Protein AF-A0A3B9MB61-F1 (afdb_monomer_lite)

Structure (mmCIF, N/CA/C/O backbone):
data_AF-A0A3B9MB61-F1
#
_entry.id   AF-A0A3B9MB61-F1
#
loop_
_atom_site.group_PDB
_atom_site.id
_atom_site.type_symbol
_atom_site.label_atom_id
_atom_site.label_alt_id
_atom_site.label_comp_id
_atom_site.label_asym_id
_atom_site.label_entity_id
_atom_site.label_seq_id
_atom_site.pdbx_PDB_ins_code
_atom_site.Cartn_x
_atom_site.Cartn_y
_atom_site.Cartn_z
_atom_site.occupancy
_atom_site.B_iso_or_equiv
_atom_site.auth_seq_id
_atom_site.auth_comp_id
_atom_site.auth_asym_id
_atom_site.auth_atom_id
_atom_site.pdbx_PDB_model_num
ATOM 1 N N . MET A 1 1 ? 2.606 -13.877 -15.933 1.00 85.88 1 MET A N 1
ATOM 2 C CA . MET A 1 1 ? 3.796 -13.321 -15.267 1.00 85.88 1 MET A CA 1
ATOM 3 C C . MET A 1 1 ? 3.855 -11.786 -15.270 1.00 85.88 1 MET A C 1
ATOM 5 O O . MET A 1 1 ? 4.856 -11.243 -14.816 1.00 85.88 1 MET A O 1
ATOM 9 N N . ALA A 1 2 ? 2.837 -11.063 -15.749 1.00 93.19 2 ALA A N 1
ATOM 10 C CA . ALA A 1 2 ? 2.833 -9.605 -15.870 1.00 93.19 2 ALA A CA 1
ATOM 11 C C . ALA A 1 2 ? 3.062 -8.903 -14.521 1.00 93.19 2 ALA A C 1
ATOM 13 O O . ALA A 1 2 ? 3.870 -7.982 -14.451 1.00 93.19 2 ALA A O 1
ATOM 14 N N . ALA A 1 3 ? 2.442 -9.392 -13.442 1.00 95.00 3 ALA A N 1
ATOM 15 C CA . ALA A 1 3 ? 2.635 -8.877 -12.083 1.00 95.00 3 ALA A CA 1
ATOM 16 C C . ALA A 1 3 ? 4.101 -8.943 -11.623 1.00 95.00 3 ALA A C 1
ATOM 18 O O . ALA A 1 3 ? 4.675 -7.956 -11.161 1.00 95.00 3 ALA A O 1
ATOM 19 N N . HIS A 1 4 ? 4.733 -10.109 -11.783 1.00 94.56 4 HIS A N 1
ATOM 20 C CA . HIS A 1 4 ? 6.137 -10.288 -11.426 1.00 94.56 4 HIS A CA 1
ATOM 21 C C . HIS A 1 4 ? 7.050 -9.422 -12.300 1.00 94.56 4 HIS A C 1
ATOM 23 O O . HIS A 1 4 ? 7.930 -8.739 -11.775 1.00 94.56 4 HIS A O 1
ATOM 29 N N . THR A 1 5 ? 6.818 -9.410 -13.617 1.00 94.50 5 THR A N 1
ATOM 30 C CA . THR A 1 5 ? 7.580 -8.582 -14.559 1.00 94.50 5 THR A CA 1
ATOM 31 C C . THR A 1 5 ? 7.472 -7.104 -14.199 1.00 94.50 5 THR A C 1
ATOM 33 O O . THR A 1 5 ? 8.503 -6.453 -14.089 1.00 94.50 5 THR A O 1
ATOM 36 N N . PHE A 1 6 ? 6.273 -6.596 -13.899 1.00 95.19 6 PHE A N 1
ATOM 37 C CA . PHE A 1 6 ? 6.062 -5.230 -13.415 1.00 95.19 6 PHE A CA 1
ATOM 38 C C . PHE A 1 6 ? 6.920 -4.917 -12.187 1.00 95.19 6 PHE A C 1
ATOM 40 O O . PHE A 1 6 ? 7.710 -3.972 -12.213 1.00 95.19 6 PHE A O 1
ATOM 47 N N . CYS A 1 7 ? 6.845 -5.744 -11.141 1.00 95.50 7 CYS A N 1
ATOM 48 C CA . CYS A 1 7 ? 7.625 -5.532 -9.923 1.00 95.50 7 CYS A CA 1
ATOM 49 C C . CYS A 1 7 ? 9.143 -5.542 -10.182 1.00 95.50 7 CYS A C 1
ATOM 51 O O . CYS A 1 7 ? 9.883 -4.746 -9.596 1.00 95.50 7 CYS A O 1
ATOM 53 N N . VAL A 1 8 ? 9.629 -6.419 -11.066 1.00 94.19 8 VAL A N 1
ATOM 54 C CA . VAL A 1 8 ? 11.045 -6.462 -11.463 1.00 94.19 8 VAL A CA 1
ATOM 55 C C . VAL A 1 8 ? 11.436 -5.217 -12.259 1.00 94.19 8 VAL A C 1
ATOM 57 O O . VAL A 1 8 ? 12.419 -4.575 -11.905 1.00 94.19 8 VAL A O 1
ATOM 60 N N . THR A 1 9 ? 10.663 -4.828 -13.274 1.00 93.06 9 THR A N 1
ATOM 61 C CA . THR A 1 9 ? 10.897 -3.623 -14.088 1.00 93.06 9 THR A CA 1
ATOM 62 C C . THR A 1 9 ? 11.004 -2.378 -13.207 1.00 93.06 9 THR A C 1
ATOM 64 O O . THR A 1 9 ? 11.970 -1.625 -13.325 1.00 93.06 9 THR A O 1
ATOM 67 N N . VAL A 1 10 ? 10.076 -2.201 -12.261 1.00 92.25 10 VAL A N 1
ATOM 68 C CA . VAL A 1 10 ? 10.099 -1.084 -11.302 1.00 92.25 10 VAL A CA 1
ATOM 69 C C . VAL A 1 10 ? 11.319 -1.155 -10.375 1.00 92.25 10 VAL A C 1
ATOM 71 O O . VAL A 1 10 ? 11.935 -0.132 -10.089 1.00 92.25 10 VAL A O 1
ATOM 74 N N . SER A 1 11 ? 11.732 -2.356 -9.954 1.00 92.19 11 SER A N 1
ATOM 75 C CA . SER A 1 11 ? 12.948 -2.544 -9.143 1.00 92.19 11 SER A CA 1
ATOM 76 C C . SER A 1 11 ? 14.237 -2.189 -9.892 1.00 92.19 11 SER A C 1
ATOM 78 O O . SER A 1 11 ? 15.217 -1.797 -9.266 1.00 92.19 11 SER A O 1
ATOM 80 N N . LEU A 1 12 ? 14.258 -2.326 -11.220 1.00 89.81 12 LEU A N 1
ATOM 81 C CA . LEU A 1 12 ? 15.425 -2.021 -12.054 1.00 89.81 12 LEU A CA 1
ATOM 82 C C . LEU A 1 12 ? 15.532 -0.533 -12.406 1.00 89.81 12 LEU A C 1
ATOM 84 O O . LEU A 1 12 ? 16.637 -0.046 -12.645 1.00 89.81 12 LEU A O 1
ATOM 88 N N . ALA A 1 13 ? 14.420 0.205 -12.395 1.00 87.50 13 ALA A N 1
ATOM 89 C CA . ALA A 1 13 ? 14.371 1.623 -12.754 1.00 87.50 13 ALA A CA 1
ATOM 90 C C . ALA A 1 13 ? 15.468 2.494 -12.093 1.00 87.50 13 ALA A C 1
ATOM 92 O O . ALA A 1 13 ? 16.134 3.244 -12.812 1.00 87.50 13 ALA A O 1
ATOM 93 N N . PRO A 1 14 ? 15.763 2.375 -10.778 1.00 84.12 14 PRO A N 1
ATOM 94 C CA . PRO A 1 14 ? 16.801 3.186 -10.132 1.00 84.12 14 PRO A CA 1
ATOM 95 C C . PRO A 1 14 ? 18.221 2.903 -10.644 1.00 84.12 14 PRO A C 1
ATOM 97 O O . PRO A 1 14 ? 19.088 3.775 -10.555 1.00 84.12 14 PRO A O 1
ATOM 100 N N . HIS A 1 15 ? 18.458 1.696 -11.164 1.00 86.88 15 HIS A N 1
ATOM 101 C CA . HIS A 1 15 ? 19.757 1.232 -11.654 1.00 86.88 15 HIS A CA 1
ATOM 102 C C . HIS A 1 15 ? 19.970 1.536 -13.143 1.00 86.88 15 HIS A C 1
ATOM 104 O O . HIS A 1 15 ? 21.110 1.651 -13.586 1.00 86.88 15 HIS A O 1
ATOM 110 N N . TYR A 1 16 ? 18.887 1.732 -13.900 1.00 86.94 16 TYR A N 1
ATOM 111 C CA . TYR A 1 16 ? 18.901 1.981 -15.343 1.00 86.94 16 TYR A CA 1
ATOM 112 C C . TYR A 1 16 ? 18.193 3.297 -15.690 1.00 86.94 16 TYR A C 1
ATOM 114 O O . TYR A 1 16 ? 17.308 3.342 -16.543 1.00 86.94 16 TYR A O 1
ATOM 122 N N . LYS A 1 17 ? 18.597 4.392 -15.033 1.00 80.06 17 LYS A N 1
ATOM 123 C CA . LYS A 1 17 ? 17.947 5.711 -15.163 1.00 80.06 17 LYS A CA 1
ATOM 124 C C . LYS A 1 17 ? 17.805 6.173 -16.615 1.00 80.06 17 LYS A C 1
ATOM 126 O O . LYS A 1 17 ? 16.714 6.520 -17.032 1.00 80.06 17 LYS A O 1
ATOM 131 N N . GLY A 1 18 ? 18.860 6.047 -17.425 1.00 82.56 18 GLY A N 1
ATOM 132 C CA . GLY A 1 18 ? 18.822 6.459 -18.835 1.00 82.56 18 GLY A CA 1
ATOM 133 C C . GLY A 1 18 ? 17.800 5.709 -19.703 1.00 82.56 18 GLY A C 1
ATOM 134 O O . GLY A 1 18 ? 17.358 6.258 -20.708 1.00 82.56 18 GLY A O 1
ATOM 135 N N . TRP A 1 19 ? 17.416 4.489 -19.317 1.00 86.00 19 TRP A N 1
ATOM 136 C CA . TRP A 1 19 ? 16.319 3.740 -19.938 1.00 86.00 19 TRP A CA 1
ATOM 137 C C . TRP A 1 19 ? 14.969 4.183 -19.378 1.00 86.00 19 TRP A C 1
ATOM 139 O O . TRP A 1 19 ? 14.052 4.482 -20.138 1.00 86.00 19 TRP A O 1
ATOM 149 N N . PHE A 1 20 ? 14.851 4.256 -18.053 1.00 82.81 20 PHE A N 1
ATOM 150 C CA . PHE A 1 20 ? 13.583 4.561 -17.402 1.00 82.81 20 PHE A CA 1
ATOM 151 C C . PHE A 1 20 ? 13.106 5.995 -17.687 1.00 82.81 20 PHE A C 1
ATOM 153 O O . PHE A 1 20 ? 11.929 6.205 -17.978 1.00 82.81 20 PHE A O 1
ATOM 160 N N . ASP A 1 21 ? 14.029 6.960 -17.728 1.00 82.06 21 ASP A N 1
ATOM 161 C CA . ASP A 1 21 ? 13.757 8.376 -18.006 1.00 82.06 21 ASP A CA 1
ATOM 162 C C . ASP A 1 21 ? 13.133 8.598 -19.400 1.00 82.06 21 ASP A C 1
ATOM 164 O O . ASP A 1 21 ? 12.446 9.597 -19.621 1.00 82.06 21 ASP A O 1
ATOM 168 N N . LYS A 1 22 ? 13.304 7.656 -20.345 1.00 80.88 22 LYS A N 1
ATOM 169 C CA . LYS A 1 22 ? 12.687 7.714 -21.686 1.00 80.88 22 LYS A CA 1
ATOM 170 C C . LYS A 1 22 ? 11.167 7.593 -21.658 1.00 80.88 22 LYS A C 1
ATOM 172 O O . LYS A 1 22 ? 10.514 8.028 -22.601 1.00 80.88 22 LYS A O 1
ATOM 177 N N . PHE A 1 23 ? 10.608 7.037 -20.587 1.00 76.62 23 PHE A N 1
ATOM 178 C CA . PHE A 1 23 ? 9.169 6.830 -20.423 1.00 76.62 23 PHE A CA 1
ATOM 179 C C . PHE A 1 23 ? 8.537 7.842 -19.461 1.00 76.62 23 PHE A C 1
ATOM 181 O O . PHE A 1 23 ? 7.403 7.649 -19.022 1.00 76.62 23 PHE A O 1
ATOM 188 N N . GLY A 1 24 ? 9.263 8.931 -19.179 1.00 64.44 24 GLY A N 1
ATOM 189 C CA . GLY A 1 24 ? 8.835 10.035 -18.331 1.00 64.44 24 GLY A CA 1
ATOM 190 C C . GLY A 1 24 ? 9.069 9.791 -16.839 1.00 64.44 24 GLY A C 1
ATOM 191 O O . GLY A 1 24 ? 9.191 8.662 -16.373 1.00 64.44 24 GLY A O 1
ATOM 192 N N . ALA A 1 25 ? 9.096 10.885 -16.077 1.00 63.94 25 ALA A N 1
ATOM 193 C CA . ALA A 1 25 ? 9.142 10.872 -14.613 1.00 63.94 25 ALA A CA 1
ATOM 194 C C . ALA A 1 25 ? 7.738 10.814 -13.974 1.00 63.94 25 ALA A C 1
ATOM 196 O O . ALA A 1 25 ? 7.596 11.057 -12.775 1.00 63.94 25 ALA A O 1
ATOM 197 N N . ASP A 1 26 ? 6.695 10.547 -14.767 1.00 68.88 26 ASP A N 1
ATOM 198 C CA . ASP A 1 26 ? 5.326 10.461 -14.269 1.00 68.88 26 ASP A CA 1
ATOM 199 C C . ASP A 1 26 ? 5.088 9.101 -13.600 1.00 68.88 26 ASP A C 1
ATOM 201 O O . ASP A 1 26 ? 4.776 8.090 -14.235 1.00 68.88 26 ASP A O 1
ATOM 205 N N . TYR A 1 27 ? 5.263 9.086 -12.280 1.00 80.19 27 TYR A N 1
ATOM 206 C CA . TYR A 1 27 ? 5.012 7.919 -11.442 1.00 80.19 27 TYR A CA 1
ATOM 207 C C . TYR A 1 27 ? 3.519 7.687 -11.177 1.00 80.19 27 TYR A C 1
ATOM 209 O O . TYR A 1 27 ? 3.192 6.685 -10.547 1.00 80.19 27 TYR A O 1
ATOM 217 N N . THR A 1 28 ? 2.613 8.547 -11.658 1.00 83.25 28 THR A N 1
ATOM 218 C CA . THR A 1 28 ? 1.167 8.427 -11.407 1.00 83.25 28 THR A CA 1
ATOM 219 C C . THR A 1 28 ? 0.619 7.106 -11.932 1.00 83.25 28 THR A C 1
ATOM 221 O O . THR A 1 28 ? 0.035 6.331 -11.177 1.00 83.25 28 THR A O 1
ATOM 224 N N . ALA A 1 29 ? 0.875 6.789 -13.206 1.00 88.25 29 ALA A N 1
ATOM 225 C CA . ALA A 1 29 ? 0.402 5.543 -13.808 1.00 88.25 29 ALA A CA 1
ATOM 226 C C . ALA A 1 29 ? 1.018 4.306 -13.132 1.00 88.25 29 ALA A C 1
ATOM 228 O O . ALA A 1 29 ? 0.334 3.313 -12.898 1.00 88.25 29 ALA A O 1
ATOM 229 N N . GLN A 1 30 ? 2.305 4.376 -12.775 1.00 92.12 30 GLN A N 1
ATOM 230 C CA . GLN A 1 30 ? 2.987 3.296 -12.062 1.00 92.12 30 GLN A CA 1
ATOM 231 C C . GLN A 1 30 ? 2.411 3.091 -10.653 1.00 92.12 30 GLN A C 1
ATOM 233 O O . GLN A 1 30 ? 2.236 1.955 -10.221 1.00 92.12 30 GLN A O 1
ATOM 238 N N . GLY A 1 31 ? 2.139 4.178 -9.930 1.00 91.38 31 GLY A N 1
ATOM 239 C CA . GLY A 1 31 ? 1.508 4.163 -8.613 1.00 91.38 31 GLY A CA 1
ATOM 240 C C . GLY A 1 31 ? 0.129 3.520 -8.670 1.00 91.38 31 GLY A C 1
ATOM 241 O O . GLY A 1 31 ? -0.098 2.536 -7.976 1.00 91.38 31 GLY A O 1
ATOM 242 N N . ALA A 1 32 ? -0.726 3.985 -9.583 1.00 90.50 32 ALA A N 1
ATOM 243 C CA . ALA A 1 32 ? -2.078 3.459 -9.760 1.00 90.50 32 ALA A CA 1
ATOM 244 C C . ALA A 1 32 ? -2.093 1.966 -10.140 1.00 90.50 32 ALA A C 1
ATOM 246 O O . ALA A 1 32 ? -2.878 1.186 -9.600 1.00 90.50 32 ALA A O 1
ATOM 247 N N . LEU A 1 33 ? -1.204 1.535 -11.044 1.00 94.31 33 LEU A N 1
ATOM 248 C CA . LEU A 1 33 ? -1.062 0.115 -11.388 1.00 94.31 33 LEU A CA 1
ATOM 249 C C . LEU A 1 33 ? -0.585 -0.716 -10.198 1.00 94.31 33 LEU A C 1
ATOM 251 O O . LEU A 1 33 ? -1.061 -1.832 -9.998 1.00 94.31 33 LEU A O 1
ATOM 255 N N . PHE A 1 34 ? 0.344 -0.181 -9.406 1.00 95.62 34 PHE A N 1
ATOM 256 C CA . PHE A 1 34 ? 0.868 -0.881 -8.243 1.00 95.62 34 PHE A CA 1
ATOM 257 C C . PHE A 1 34 ? -0.159 -0.995 -7.110 1.00 95.62 34 PHE A C 1
ATOM 259 O O . PHE A 1 34 ? -0.256 -2.052 -6.494 1.00 95.62 34 PHE A O 1
ATOM 266 N N . GLU A 1 35 ? -0.961 0.041 -6.869 1.00 94.69 35 GLU A N 1
ATOM 267 C CA . GLU A 1 35 ? -2.057 -0.008 -5.898 1.00 94.69 35 GLU A CA 1
ATOM 268 C C . GLU A 1 35 ? -3.092 -1.073 -6.284 1.00 94.69 35 GLU A C 1
ATOM 270 O O . GLU A 1 35 ? -3.442 -1.929 -5.470 1.00 94.69 35 GLU A O 1
ATOM 275 N N . ARG A 1 36 ? -3.513 -1.098 -7.557 1.00 95.31 36 ARG A N 1
ATOM 276 C CA . ARG A 1 36 ? -4.419 -2.133 -8.084 1.00 95.31 36 ARG A CA 1
ATOM 277 C C . ARG A 1 36 ? -3.820 -3.532 -7.958 1.00 95.31 36 ARG A C 1
ATOM 279 O O . ARG A 1 36 ? -4.509 -4.465 -7.554 1.00 95.31 36 ARG A O 1
ATOM 286 N N . LEU A 1 37 ? -2.528 -3.673 -8.254 1.00 95.94 37 LEU A N 1
ATOM 287 C CA . LEU A 1 37 ? -1.804 -4.928 -8.074 1.00 95.94 37 LEU A CA 1
ATOM 288 C C . LEU A 1 37 ? -1.804 -5.380 -6.613 1.00 95.94 37 LEU A C 1
ATOM 290 O O . LEU A 1 37 ? -2.018 -6.559 -6.343 1.00 95.94 37 LEU A O 1
ATOM 294 N N . ALA A 1 38 ? -1.589 -4.463 -5.673 1.00 96.19 38 ALA A N 1
ATOM 295 C CA . ALA A 1 38 ? -1.642 -4.774 -4.254 1.00 96.19 38 ALA A CA 1
ATOM 296 C C . ALA A 1 38 ? -3.052 -5.184 -3.801 1.00 96.19 38 ALA A C 1
ATOM 298 O O . ALA A 1 38 ? -3.178 -6.168 -3.071 1.00 96.19 38 ALA A O 1
ATOM 299 N N . MET A 1 39 ? -4.099 -4.519 -4.297 1.00 95.50 39 MET A N 1
ATOM 300 C CA . MET A 1 39 ? -5.494 -4.889 -4.026 1.00 95.50 39 MET A CA 1
ATOM 301 C C . MET A 1 39 ? -5.863 -6.290 -4.505 1.00 95.50 39 MET A C 1
ATOM 303 O O . MET A 1 39 ? -6.643 -6.963 -3.839 1.00 95.50 39 MET A O 1
ATOM 307 N N . GLU A 1 40 ? -5.312 -6.746 -5.629 1.00 95.38 40 GLU A N 1
ATOM 308 C CA . GLU A 1 40 ? -5.562 -8.105 -6.118 1.00 95.38 40 GLU A CA 1
ATOM 309 C C . GLU A 1 40 ? -4.646 -9.143 -5.452 1.00 95.38 40 GLU A C 1
ATOM 311 O O . GLU A 1 40 ? -5.069 -10.269 -5.211 1.00 95.38 40 GLU A O 1
ATOM 316 N N . ALA A 1 41 ? -3.408 -8.785 -5.092 1.00 95.38 41 ALA A N 1
ATOM 317 C CA . ALA A 1 41 ? -2.434 -9.727 -4.535 1.00 95.38 41 ALA A CA 1
ATOM 318 C C . ALA A 1 41 ? -2.633 -10.017 -3.035 1.00 95.38 41 ALA A C 1
ATOM 320 O O . ALA A 1 41 ? -2.552 -11.171 -2.603 1.00 95.38 41 ALA A O 1
ATOM 321 N N . LEU A 1 42 ? -2.876 -8.983 -2.223 1.00 95.44 42 LEU A N 1
ATOM 322 C CA . LEU A 1 42 ? -2.930 -9.098 -0.761 1.00 95.44 42 LEU A CA 1
ATOM 323 C C . LEU A 1 42 ? -4.059 -10.001 -0.226 1.00 95.44 42 LEU A C 1
ATOM 325 O O . LEU A 1 42 ? -3.794 -10.735 0.733 1.00 95.44 42 LEU A O 1
ATOM 329 N N . PRO A 1 43 ? -5.265 -10.060 -0.827 1.00 95.25 43 PRO A N 1
ATOM 330 C CA . PRO A 1 43 ? -6.312 -10.988 -0.392 1.00 95.25 43 PRO A CA 1
ATOM 331 C C . PRO A 1 43 ? -5.881 -12.463 -0.393 1.00 95.25 43 PRO A C 1
ATOM 333 O O . PRO A 1 43 ? -6.337 -13.245 0.439 1.00 95.25 43 PRO A O 1
ATOM 336 N N . HIS A 1 44 ? -4.935 -12.852 -1.256 1.00 92.94 44 HIS A N 1
ATOM 337 C CA . HIS A 1 44 ? -4.380 -14.213 -1.270 1.00 92.94 44 HIS A CA 1
ATOM 338 C C . HIS A 1 44 ? -3.426 -14.504 -0.103 1.00 92.94 44 HIS A C 1
ATOM 340 O O . HIS A 1 44 ? -3.076 -15.661 0.136 1.00 92.94 44 HIS A O 1
ATOM 346 N N . ARG A 1 45 ? -2.971 -13.470 0.612 1.00 91.06 45 ARG A N 1
ATOM 347 C CA . ARG A 1 45 ? -2.083 -13.576 1.779 1.00 91.06 45 ARG A CA 1
ATOM 348 C C . ARG A 1 45 ? -2.844 -13.484 3.094 1.00 91.06 45 ARG A C 1
ATOM 350 O O . ARG A 1 45 ? -2.483 -14.166 4.050 1.00 91.06 45 ARG A O 1
ATOM 357 N N . PHE A 1 46 ? -3.904 -12.685 3.123 1.00 93.19 46 PHE A N 1
ATOM 358 C CA . PHE A 1 46 ? -4.690 -12.399 4.317 1.00 93.19 46 PHE A CA 1
ATOM 359 C C . PHE A 1 46 ? -6.107 -12.962 4.176 1.00 93.19 46 PHE A C 1
ATOM 361 O O . PHE A 1 46 ? -7.085 -12.230 4.051 1.00 93.19 46 PHE A O 1
ATOM 368 N N . SER A 1 47 ? -6.221 -14.292 4.197 1.00 91.88 47 SER A N 1
ATOM 369 C CA . SER A 1 47 ? -7.525 -14.961 4.120 1.00 91.88 47 SER A CA 1
ATOM 370 C C . SER A 1 47 ? -8.453 -14.495 5.245 1.00 91.88 47 SER A C 1
ATOM 372 O O . SER A 1 47 ? -8.065 -14.493 6.412 1.00 91.88 47 SER A O 1
ATOM 374 N N . GLY A 1 48 ? -9.691 -14.144 4.894 1.00 95.00 48 GLY A N 1
ATOM 375 C CA . GLY A 1 48 ? -10.707 -13.658 5.833 1.00 95.00 48 GLY A CA 1
ATOM 376 C C . GLY A 1 48 ? -10.629 -12.162 6.147 1.00 95.00 48 GLY A C 1
ATOM 377 O O . GLY A 1 48 ? -11.523 -11.657 6.818 1.00 95.00 48 GLY A O 1
ATOM 378 N N . TRP A 1 49 ? -9.613 -11.452 5.653 1.00 97.44 49 TRP A N 1
ATOM 379 C CA . TRP A 1 49 ? -9.541 -9.997 5.759 1.00 97.44 49 TRP A CA 1
ATOM 380 C C . TRP A 1 49 ? -10.310 -9.337 4.614 1.00 97.44 49 TRP A C 1
ATOM 382 O O . TRP A 1 49 ? -10.365 -9.856 3.498 1.00 97.44 49 TRP A O 1
ATOM 392 N N . VAL A 1 50 ? -10.887 -8.175 4.899 1.00 96.69 50 VAL A N 1
ATOM 393 C CA . VAL A 1 50 ? -11.557 -7.315 3.923 1.00 96.69 50 VAL A CA 1
ATOM 394 C C . VAL A 1 50 ? -10.590 -6.218 3.505 1.00 96.69 50 VAL A C 1
ATOM 396 O O . VAL A 1 50 ? -9.887 -5.667 4.347 1.00 96.69 50 VAL A O 1
ATOM 399 N N . PHE A 1 51 ? -10.557 -5.913 2.210 1.00 95.38 51 PHE A N 1
ATOM 400 C CA . PHE A 1 51 ? -9.664 -4.926 1.610 1.00 95.38 51 PHE A CA 1
ATOM 401 C C . PHE A 1 51 ? -10.468 -3.789 0.992 1.00 95.38 51 PHE A C 1
ATOM 403 O O . PHE A 1 51 ? -11.460 -4.026 0.303 1.00 95.38 51 PHE A O 1
ATOM 410 N N . GLN A 1 52 ? -9.998 -2.565 1.195 1.00 92.19 52 GLN A N 1
ATOM 411 C CA . GLN A 1 52 ? -10.576 -1.351 0.642 1.00 92.19 52 GLN A CA 1
ATOM 412 C C . GLN A 1 52 ? -9.450 -0.471 0.100 1.00 92.19 52 GLN A C 1
ATOM 414 O O . GLN A 1 52 ? -8.517 -0.128 0.824 1.00 92.19 52 GLN A O 1
ATOM 419 N N . SER A 1 53 ? -9.537 -0.111 -1.179 1.00 88.62 53 SER A N 1
ATOM 420 C CA . SER A 1 53 ? -8.715 0.958 -1.752 1.00 88.62 53 SER A CA 1
ATOM 421 C C . SER A 1 53 ? -9.402 2.290 -1.473 1.00 88.62 53 SER A C 1
ATOM 423 O O . SER A 1 53 ? -10.631 2.382 -1.491 1.00 88.62 53 SER A O 1
ATOM 425 N N . THR A 1 54 ? -8.606 3.313 -1.192 1.00 79.62 54 THR A N 1
ATOM 426 C CA . THR A 1 54 ? -9.079 4.693 -1.050 1.00 79.62 54 THR A CA 1
ATOM 427 C C . THR A 1 54 ? -9.079 5.439 -2.385 1.00 79.62 54 THR A C 1
ATOM 429 O O . THR A 1 54 ? -9.578 6.560 -2.439 1.00 79.62 54 THR A O 1
ATOM 432 N N . GLY A 1 55 ? -8.547 4.830 -3.457 1.00 62.97 55 GLY A N 1
ATOM 433 C CA . GLY A 1 55 ? -8.536 5.367 -4.821 1.00 62.97 55 GLY A CA 1
ATOM 434 C C . GLY A 1 55 ? -7.807 6.703 -4.957 1.00 62.97 55 GLY A C 1
ATOM 435 O O . GLY A 1 55 ? -8.120 7.479 -5.860 1.00 62.97 55 GLY A O 1
ATOM 436 N N . TRP A 1 56 ? -6.883 6.996 -4.041 1.00 56.62 56 TRP A N 1
ATOM 437 C CA . TRP A 1 56 ? -6.337 8.331 -3.846 1.00 56.62 56 TRP A CA 1
ATOM 438 C C . TRP A 1 56 ? -5.554 8.815 -5.074 1.00 56.62 56 TRP A C 1
ATOM 440 O O . TRP A 1 56 ? -4.521 8.257 -5.448 1.00 56.62 56 TRP A O 1
ATOM 450 N N . SER A 1 57 ? -6.014 9.914 -5.681 1.00 48.28 57 SER A N 1
ATOM 451 C CA . SER A 1 57 ? -5.204 10.713 -6.601 1.00 48.28 57 SER A CA 1
ATOM 452 C C . SER A 1 57 ? -4.878 12.047 -5.926 1.00 48.28 57 SER A C 1
ATOM 454 O O . SER A 1 57 ? -5.750 12.700 -5.359 1.00 48.28 57 SER A O 1
ATOM 456 N N . ALA A 1 58 ? -3.615 12.482 -5.966 1.00 45.69 58 ALA A N 1
ATOM 457 C CA . ALA A 1 58 ? -3.114 13.662 -5.240 1.00 45.69 58 ALA A CA 1
ATOM 458 C C . ALA A 1 58 ? -3.745 15.018 -5.657 1.00 45.69 58 ALA A C 1
ATOM 460 O O . ALA A 1 58 ? -3.242 16.081 -5.294 1.00 45.69 58 ALA A O 1
ATOM 461 N N . GLN A 1 59 ? -4.816 15.013 -6.454 1.00 42.41 59 GLN A N 1
ATOM 462 C CA . GLN A 1 59 ? -5.338 16.178 -7.160 1.00 42.41 59 GLN A CA 1
ATOM 463 C C . GLN A 1 59 ? -6.572 16.821 -6.502 1.00 42.41 59 GLN A C 1
ATOM 465 O O . GLN A 1 59 ? -6.933 17.925 -6.912 1.00 42.41 59 GLN A O 1
ATOM 470 N N . THR A 1 60 ? -7.162 16.261 -5.428 1.00 45.25 60 THR A N 1
ATOM 471 C CA . THR A 1 60 ? -8.339 16.907 -4.804 1.00 45.25 60 THR A CA 1
ATOM 472 C C . THR A 1 60 ? -8.502 16.682 -3.290 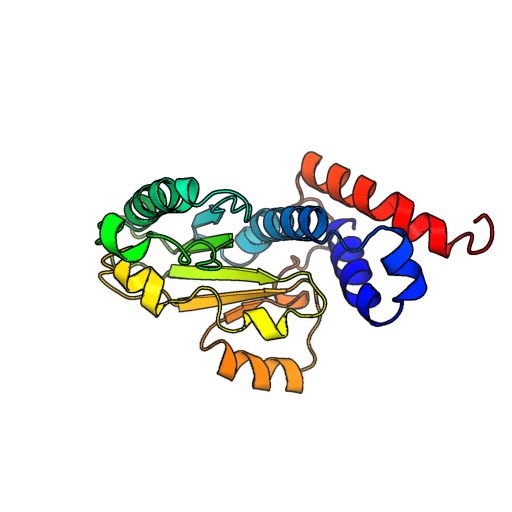1.00 45.25 60 THR A C 1
ATOM 474 O O . THR A 1 60 ? -8.813 15.591 -2.833 1.00 45.25 60 THR A O 1
ATOM 477 N N . ALA A 1 61 ? -8.431 17.759 -2.486 1.00 47.62 61 ALA A N 1
ATOM 478 C CA . ALA A 1 61 ? -8.814 17.788 -1.051 1.00 47.62 61 ALA A CA 1
ATOM 479 C C . ALA A 1 61 ? -10.218 17.248 -0.753 1.00 47.62 61 ALA A C 1
ATOM 481 O O . ALA A 1 61 ? -10.509 16.821 0.361 1.00 47.62 61 ALA A O 1
ATOM 482 N N . VAL A 1 62 ? -11.096 17.352 -1.749 1.00 51.06 62 VAL A N 1
ATOM 483 C CA . VAL A 1 62 ? -12.510 16.982 -1.684 1.00 51.06 62 VAL A CA 1
ATOM 484 C C . VAL A 1 62 ? -12.676 15.485 -1.382 1.00 51.06 62 VAL A C 1
ATOM 486 O O . VAL A 1 62 ? -13.690 15.090 -0.817 1.00 51.06 62 VAL A O 1
ATOM 489 N N . GLU A 1 63 ? -11.660 14.664 -1.664 1.00 66.00 63 GLU A N 1
ATOM 490 C CA . GLU A 1 63 ? -11.724 13.209 -1.511 1.00 66.00 63 GLU A CA 1
ATOM 491 C C . GLU A 1 63 ? -11.548 12.735 -0.063 1.00 66.00 63 GLU A C 1
ATOM 493 O O . GLU A 1 63 ? -12.211 11.785 0.334 1.00 66.00 63 GLU A O 1
ATOM 498 N N . LEU A 1 64 ? -10.760 13.414 0.785 1.00 72.81 64 LEU A N 1
ATOM 499 C CA . LEU A 1 64 ? -10.570 12.973 2.179 1.00 72.81 64 LEU A CA 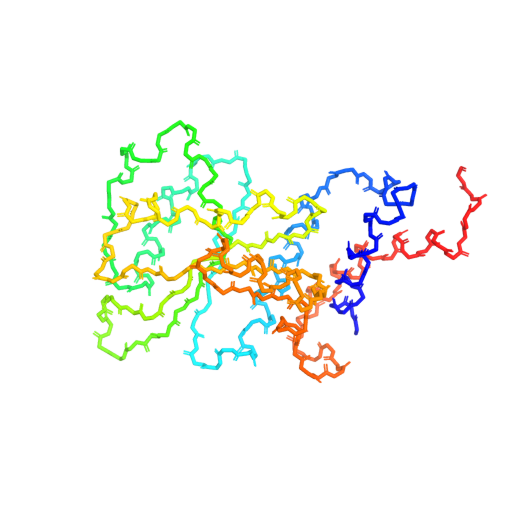1
ATOM 500 C C . LEU A 1 64 ? -11.881 13.043 2.983 1.00 72.81 64 LEU A C 1
ATOM 502 O O . LEU A 1 64 ? -12.160 12.187 3.817 1.00 72.81 64 LEU A O 1
ATOM 506 N N . ILE A 1 65 ? -12.705 14.053 2.689 1.00 77.50 65 ILE A N 1
ATOM 507 C CA . ILE A 1 65 ? -14.038 14.235 3.280 1.00 77.50 65 ILE A CA 1
ATOM 508 C C . ILE A 1 65 ? -14.989 13.099 2.873 1.00 77.50 65 ILE A C 1
ATOM 510 O O . ILE A 1 65 ? -15.889 12.773 3.640 1.00 77.50 65 ILE A O 1
ATOM 514 N N . ALA A 1 66 ? -14.784 12.494 1.700 1.00 80.44 66 ALA A N 1
ATOM 515 C CA . ALA A 1 66 ? -15.576 11.364 1.218 1.00 80.44 66 ALA A CA 1
ATOM 516 C C . ALA A 1 66 ? -15.039 10.014 1.726 1.00 80.44 66 ALA A C 1
ATOM 518 O O . ALA A 1 66 ? -15.812 9.178 2.184 1.00 80.44 66 ALA A O 1
ATOM 519 N N . VAL A 1 67 ? -13.715 9.828 1.722 1.00 85.69 67 VAL A N 1
ATOM 520 C CA . VAL A 1 67 ? -13.055 8.574 2.120 1.00 85.69 67 VAL A CA 1
ATOM 521 C C . VAL A 1 67 ? -13.207 8.298 3.613 1.00 85.69 67 VAL A C 1
ATOM 523 O O . VAL A 1 67 ? -13.406 7.153 4.010 1.00 85.69 67 VAL A O 1
ATOM 526 N N . VAL A 1 68 ? -13.106 9.327 4.461 1.00 90.19 68 VAL A N 1
ATOM 527 C CA . VAL A 1 68 ? -13.113 9.133 5.918 1.00 90.19 68 VAL A CA 1
ATOM 528 C C . VAL A 1 68 ? -14.428 8.518 6.424 1.00 90.19 68 VAL A C 1
ATOM 530 O O . VAL A 1 68 ? -14.344 7.516 7.132 1.00 90.19 68 VAL A O 1
ATOM 533 N N . PRO A 1 69 ? -15.627 9.028 6.071 1.00 91.94 69 PRO A N 1
ATOM 534 C CA . PRO A 1 69 ? -16.886 8.403 6.478 1.00 91.94 69 PRO A CA 1
ATOM 535 C C . PRO A 1 69 ? -17.051 6.972 5.961 1.00 91.94 69 PRO A C 1
ATOM 537 O O . PRO A 1 69 ? -17.527 6.113 6.699 1.00 91.94 69 PRO A O 1
ATOM 540 N N . GLU A 1 70 ? -16.646 6.701 4.717 1.00 91.50 70 GLU A N 1
ATOM 541 C CA . GLU A 1 70 ? -16.738 5.360 4.129 1.00 91.50 70 GLU A CA 1
ATOM 542 C C . GLU A 1 70 ? -15.834 4.362 4.857 1.00 91.50 70 GLU A C 1
ATOM 544 O O . GLU A 1 70 ? -16.267 3.261 5.196 1.00 91.50 70 GLU A O 1
ATOM 549 N N . LEU A 1 71 ? -14.589 4.755 5.137 1.00 93.06 71 LEU A N 1
ATOM 550 C CA . LEU A 1 71 ? -13.638 3.920 5.860 1.00 93.06 71 LEU A CA 1
ATOM 551 C C . LEU A 1 71 ? -14.042 3.726 7.327 1.00 93.06 71 LEU A C 1
ATOM 553 O O . LEU A 1 71 ? -13.944 2.612 7.835 1.00 93.06 71 LEU A O 1
ATOM 557 N N . ALA A 1 72 ? -14.521 4.775 8.003 1.00 95.12 72 ALA A N 1
ATOM 558 C CA . ALA A 1 72 ? -15.018 4.678 9.376 1.00 95.12 72 ALA A CA 1
ATOM 559 C C . ALA A 1 72 ? -16.182 3.679 9.464 1.00 95.12 72 ALA A C 1
ATOM 561 O O . ALA A 1 72 ? -16.132 2.737 10.255 1.00 95.12 72 ALA A O 1
ATOM 562 N N . ALA A 1 73 ? -17.162 3.800 8.561 1.00 94.56 73 ALA A N 1
ATOM 563 C CA . ALA A 1 73 ? -18.293 2.881 8.488 1.00 94.56 73 ALA A CA 1
ATOM 564 C C . ALA A 1 73 ? -17.858 1.432 8.210 1.00 94.56 73 ALA A C 1
ATOM 566 O O . ALA A 1 73 ? -18.379 0.507 8.833 1.00 94.56 73 ALA A O 1
ATOM 567 N N . ALA A 1 74 ? -16.885 1.222 7.316 1.00 93.50 74 ALA A N 1
ATOM 568 C CA . ALA A 1 74 ? -16.340 -0.105 7.028 1.00 93.50 74 ALA A CA 1
ATOM 569 C C . ALA A 1 74 ? -15.645 -0.741 8.247 1.00 93.50 74 ALA A C 1
ATOM 571 O O . ALA A 1 74 ? -15.681 -1.958 8.414 1.00 93.50 74 ALA A O 1
ATOM 572 N N . LEU A 1 75 ? -15.042 0.079 9.109 1.00 95.31 75 LEU A N 1
ATOM 573 C CA . LEU A 1 75 ? -14.343 -0.356 10.319 1.00 95.31 75 LEU A CA 1
ATOM 574 C C . LEU A 1 75 ? -15.252 -0.453 11.555 1.00 95.31 75 LEU A C 1
ATOM 576 O O . LEU A 1 75 ? -14.785 -0.887 12.607 1.00 95.31 75 LEU A O 1
ATOM 580 N N . GLY A 1 76 ? -16.532 -0.081 11.439 1.00 95.44 76 GLY A N 1
ATOM 581 C CA . GLY A 1 76 ? -17.455 -0.013 12.576 1.00 95.44 76 GLY A CA 1
ATOM 582 C C . GLY A 1 76 ? -17.103 1.100 13.571 1.00 95.44 76 GLY A C 1
ATOM 583 O O . GLY A 1 76 ? -17.402 0.970 14.756 1.00 95.44 76 GLY A O 1
ATOM 584 N N . GLU A 1 77 ? -16.438 2.154 13.096 1.00 96.50 77 GLU A N 1
ATOM 585 C CA . GLU A 1 77 ? -15.985 3.310 13.875 1.00 96.50 77 GLU A CA 1
ATOM 586 C C . GLU A 1 77 ? -16.745 4.574 13.452 1.00 96.50 77 GLU A C 1
ATOM 588 O O . GLU A 1 77 ? -17.351 4.633 12.378 1.00 96.50 77 GLU A O 1
ATOM 593 N N . ASP A 1 78 ? -16.662 5.619 14.273 1.00 95.94 78 ASP A N 1
ATOM 594 C CA . ASP A 1 78 ? -17.274 6.911 13.976 1.00 95.94 78 ASP A CA 1
ATOM 595 C C . ASP A 1 78 ? -16.274 7.878 13.309 1.00 95.94 78 ASP A C 1
ATOM 597 O O . ASP A 1 78 ? -15.077 7.881 13.625 1.00 95.94 78 ASP A O 1
ATOM 601 N N . PRO A 1 79 ? -16.726 8.741 12.379 1.00 94.75 79 PRO A N 1
ATOM 602 C CA . PRO A 1 79 ? -15.887 9.810 11.857 1.00 94.75 79 PRO A CA 1
ATOM 603 C C . PRO A 1 79 ? -15.538 10.815 12.966 1.00 94.75 79 PRO A C 1
ATOM 605 O O . PRO A 1 79 ? -16.386 11.227 13.756 1.00 94.75 79 PRO A O 1
ATOM 608 N N . GLY A 1 80 ? -14.282 11.253 12.987 1.00 93.00 80 GLY A N 1
ATOM 609 C CA . GLY A 1 80 ? -13.783 12.307 13.865 1.00 93.00 80 GLY A CA 1
ATOM 610 C C . GLY A 1 80 ? -14.071 13.718 13.334 1.00 93.00 80 GLY A C 1
ATOM 611 O O . GLY A 1 80 ? -15.006 13.961 12.570 1.00 93.00 80 GLY A O 1
ATOM 612 N N . ASP A 1 81 ? -13.232 14.687 13.710 1.00 87.44 81 ASP A N 1
ATOM 613 C CA . ASP A 1 81 ? -13.405 16.095 13.318 1.00 87.44 81 ASP A CA 1
ATOM 614 C C . ASP A 1 81 ? -12.799 16.373 11.928 1.00 87.44 81 ASP A C 1
ATOM 616 O O . ASP A 1 81 ? -11.782 17.058 11.769 1.00 87.44 81 ASP A O 1
ATOM 620 N N . ILE A 1 82 ? -13.427 15.801 10.896 1.00 86.44 82 ILE A N 1
ATOM 621 C C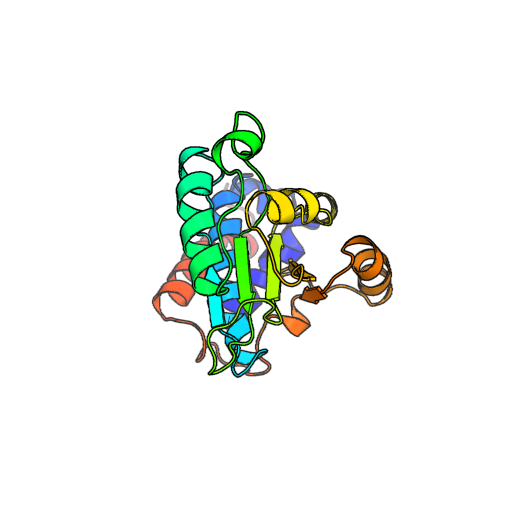A . ILE A 1 82 ? -12.986 15.904 9.496 1.00 86.44 82 ILE A CA 1
ATOM 622 C C . ILE A 1 82 ? -12.825 17.373 9.089 1.00 86.44 82 ILE A C 1
ATOM 624 O O . ILE A 1 82 ? -11.827 17.740 8.479 1.00 86.44 82 ILE A O 1
ATOM 628 N N . GLN A 1 83 ? -13.771 18.240 9.461 1.00 82.81 83 GLN A N 1
ATOM 629 C CA . GLN A 1 83 ? -13.762 19.650 9.057 1.00 82.81 83 GLN A CA 1
ATOM 630 C C . GLN A 1 83 ? -12.594 20.431 9.655 1.00 82.81 83 GLN A C 1
ATOM 632 O O . GLN A 1 83 ? -12.120 21.382 9.043 1.00 82.81 83 GLN A O 1
ATOM 637 N N . LYS A 1 84 ? -12.095 20.041 10.827 1.00 83.06 84 LYS A N 1
ATOM 638 C CA . LYS A 1 84 ? -10.911 20.659 11.423 1.00 83.06 84 LYS A CA 1
ATOM 639 C C . LYS A 1 84 ? -9.619 20.145 10.801 1.00 83.06 84 LYS A C 1
ATOM 641 O O . LYS A 1 84 ? -8.715 20.936 10.530 1.00 83.06 84 LYS A O 1
ATOM 646 N N . TYR A 1 85 ? -9.524 18.834 10.583 1.00 81.12 85 TYR A N 1
ATOM 647 C CA . TYR A 1 85 ? -8.268 18.175 10.216 1.00 81.12 85 TYR A CA 1
ATOM 648 C C . TYR A 1 85 ? -8.073 17.968 8.709 1.00 81.12 85 TYR A C 1
ATOM 650 O O . TYR A 1 85 ? -6.940 17.768 8.286 1.00 81.12 85 TYR A O 1
ATOM 658 N N . ALA A 1 86 ? -9.122 18.095 7.893 1.00 73.69 86 ALA A N 1
ATOM 659 C CA . ALA A 1 86 ? -9.058 18.018 6.430 1.00 73.69 86 ALA A CA 1
ATOM 660 C C . ALA A 1 86 ? -8.887 19.396 5.746 1.00 73.69 86 ALA A C 1
ATOM 662 O O . ALA A 1 86 ? -9.144 19.530 4.551 1.00 73.69 86 ALA A O 1
ATOM 663 N N . THR A 1 87 ? -8.468 20.443 6.475 1.00 60.81 87 THR A N 1
ATOM 664 C CA . THR A 1 87 ? -8.312 21.803 5.918 1.00 60.81 87 THR A CA 1
ATOM 665 C C . THR A 1 87 ? -6.916 22.060 5.351 1.00 60.81 87 THR A C 1
ATOM 667 O O . THR A 1 87 ? -5.895 21.756 5.970 1.00 60.81 87 THR A O 1
ATOM 670 N N . GLY A 1 88 ? -6.859 22.677 4.164 1.00 63.00 88 GLY A N 1
ATOM 671 C CA . GLY A 1 88 ? -5.603 23.067 3.518 1.00 63.00 88 GLY A CA 1
ATOM 672 C C . GLY A 1 88 ? -4.663 21.871 3.329 1.00 63.00 88 GLY A C 1
ATOM 673 O O . GLY A 1 88 ? -5.067 20.830 2.844 1.00 63.00 88 GLY A O 1
ATOM 674 N N . LYS A 1 89 ? -3.404 21.974 3.756 1.00 46.34 89 LYS A N 1
ATOM 675 C CA . LYS A 1 89 ? -2.297 21.038 3.456 1.00 46.34 89 LYS A CA 1
ATOM 676 C C . LYS A 1 89 ? -2.431 19.580 3.950 1.00 46.34 89 LYS A C 1
ATOM 678 O O . LYS A 1 89 ? -1.494 18.814 3.763 1.00 46.34 89 LYS A O 1
ATOM 683 N N . ALA A 1 90 ? -3.557 19.173 4.534 1.00 51.59 90 ALA A N 1
ATOM 684 C CA . ALA A 1 90 ? -3.850 17.784 4.911 1.00 51.59 90 ALA A CA 1
ATOM 685 C C . ALA A 1 90 ? -4.132 16.848 3.710 1.00 51.59 90 ALA A C 1
ATOM 687 O O . ALA A 1 90 ? -4.574 15.717 3.893 1.00 51.59 90 ALA A O 1
ATOM 688 N N . HIS A 1 91 ? -3.865 17.314 2.485 1.00 52.66 91 HIS A N 1
ATOM 689 C CA . HIS A 1 91 ? -4.132 16.632 1.216 1.00 52.66 91 HIS A CA 1
ATOM 690 C C . HIS A 1 91 ? -3.448 15.262 1.045 1.00 52.66 91 HIS A C 1
ATOM 692 O O . HIS A 1 91 ? -3.871 14.499 0.185 1.00 52.66 91 HIS A O 1
ATOM 698 N N . GLU A 1 92 ? -2.419 14.934 1.833 1.00 59.81 92 GLU A N 1
ATOM 699 C CA . GLU A 1 92 ? -1.592 13.735 1.638 1.00 59.81 92 GLU A CA 1
ATOM 700 C C . GLU A 1 92 ? -1.497 12.874 2.906 1.00 59.81 92 GLU A C 1
ATOM 702 O O . GLU A 1 92 ? -0.407 12.557 3.382 1.00 59.81 92 GLU A O 1
ATOM 707 N N . ALA A 1 93 ? -2.632 12.458 3.480 1.00 72.81 93 ALA A N 1
ATOM 708 C CA . ALA A 1 93 ? -2.618 11.521 4.613 1.00 72.81 93 ALA A CA 1
ATOM 709 C C . ALA A 1 93 ? -2.007 10.140 4.256 1.00 72.81 93 ALA A C 1
ATOM 711 O O . ALA A 1 93 ? -1.811 9.311 5.152 1.00 72.81 93 ALA A O 1
ATOM 712 N N . GLY A 1 94 ? -1.679 9.929 2.971 1.00 83.50 94 GLY A N 1
ATOM 713 C CA . GLY A 1 94 ? -0.826 8.857 2.465 1.00 83.50 94 GLY A CA 1
ATOM 714 C C . GLY A 1 94 ? -1.421 7.472 2.669 1.00 83.50 94 GLY A C 1
ATOM 715 O O . GLY A 1 94 ? -0.712 6.528 3.008 1.00 83.50 94 GLY A O 1
ATOM 716 N N . LEU A 1 95 ? -2.744 7.388 2.572 1.00 89.75 95 LEU A N 1
ATOM 717 C CA . LEU A 1 95 ? -3.476 6.141 2.652 1.00 89.75 95 LEU A CA 1
ATOM 718 C C . LEU A 1 95 ? -3.912 5.766 1.247 1.00 89.75 95 LEU A C 1
ATOM 720 O O . LEU A 1 95 ? -4.739 6.473 0.676 1.00 89.75 95 LEU A O 1
ATOM 724 N N . ASP A 1 96 ? -3.394 4.650 0.755 1.00 90.69 96 ASP A N 1
ATOM 725 C CA . ASP A 1 96 ? -3.818 4.068 -0.519 1.00 90.69 96 ASP A CA 1
ATOM 726 C C . ASP A 1 96 ? -4.759 2.886 -0.259 1.00 90.69 96 ASP A C 1
ATOM 728 O O . ASP A 1 96 ? -5.772 2.716 -0.931 1.00 90.69 96 ASP A O 1
ATOM 732 N N . LEU A 1 97 ? -4.446 2.067 0.754 1.00 93.19 97 LEU A N 1
ATOM 733 C CA . LEU A 1 97 ? -5.188 0.851 1.074 1.00 93.19 97 LEU A CA 1
ATOM 734 C C . LEU A 1 97 ? -5.484 0.763 2.568 1.00 93.19 97 LEU A C 1
ATOM 736 O O . LEU A 1 97 ? -4.643 1.093 3.402 1.00 93.19 97 LEU A O 1
ATOM 740 N N . ALA A 1 98 ? -6.634 0.202 2.906 1.00 95.44 98 ALA A N 1
ATOM 741 C CA . ALA A 1 98 ? -6.934 -0.291 4.237 1.00 95.44 98 ALA A CA 1
ATOM 742 C C . ALA A 1 98 ? -7.360 -1.757 4.155 1.00 95.44 98 ALA A C 1
ATOM 744 O O . ALA A 1 98 ? -8.015 -2.179 3.199 1.00 95.44 98 ALA A O 1
ATOM 745 N N . TRP A 1 99 ? -7.004 -2.546 5.162 1.00 97.19 99 TRP A N 1
ATOM 746 C CA . TRP A 1 99 ? -7.576 -3.879 5.323 1.00 97.19 99 TRP A CA 1
ATOM 747 C C . TRP A 1 99 ? -7.777 -4.224 6.784 1.00 97.19 99 TRP A C 1
ATOM 749 O O . TRP A 1 99 ? -7.017 -3.794 7.650 1.00 97.19 99 TRP A O 1
ATOM 759 N N . TYR A 1 100 ? -8.812 -5.003 7.059 1.00 97.50 100 TYR A N 1
ATOM 760 C CA . TYR A 1 100 ? -9.219 -5.328 8.420 1.00 97.50 100 TYR A CA 1
ATOM 761 C C . TYR A 1 100 ? -9.808 -6.732 8.514 1.00 97.50 100 TYR A C 1
ATOM 763 O O . TYR A 1 100 ? -10.295 -7.288 7.529 1.00 97.50 100 TYR A O 1
ATOM 771 N N . LEU A 1 101 ? -9.738 -7.316 9.708 1.00 97.38 101 LEU A N 1
ATOM 772 C CA . LEU A 1 101 ? -10.360 -8.597 10.016 1.00 97.38 101 LEU A CA 1
ATOM 773 C C . LEU A 1 101 ? -11.730 -8.335 10.662 1.00 97.38 101 LEU A C 1
ATOM 775 O O . LEU A 1 101 ? -11.764 -7.920 11.821 1.00 97.38 101 LEU A O 1
ATOM 779 N N . PRO A 1 102 ? -12.852 -8.545 9.950 1.00 95.88 102 PRO A N 1
ATOM 780 C CA . PRO A 1 102 ? -14.173 -8.257 10.492 1.00 95.88 102 PRO A CA 1
ATOM 781 C C . PRO A 1 102 ? -14.561 -9.248 11.592 1.00 95.88 102 PRO A C 1
ATOM 783 O O . PRO A 1 102 ? -14.268 -10.445 11.509 1.00 95.88 102 PRO A O 1
ATOM 786 N N . PHE A 1 103 ? -15.305 -8.759 12.583 1.00 94.69 103 PHE A N 1
ATOM 787 C CA . PHE A 1 103 ? -15.995 -9.597 13.559 1.00 94.69 103 PHE A CA 1
ATOM 788 C C . PHE A 1 103 ? -17.508 -9.627 13.300 1.00 94.69 103 PHE A C 1
ATOM 790 O O . PHE A 1 103 ? -18.073 -8.638 12.830 1.00 94.69 103 PHE A O 1
ATOM 797 N N . PRO A 1 104 ? -18.198 -10.745 13.607 1.00 93.56 104 PRO A N 1
ATOM 798 C CA . PRO A 1 104 ? -19.634 -10.872 13.349 1.00 93.56 104 PRO A CA 1
ATOM 799 C C . PRO A 1 104 ? -20.524 -9.897 14.131 1.00 93.56 104 PRO A C 1
ATOM 801 O O . PRO A 1 104 ? -21.690 -9.738 13.785 1.00 93.56 104 PRO A O 1
ATOM 804 N N . ASP A 1 105 ? -20.013 -9.290 15.206 1.00 94.56 105 ASP A N 1
ATOM 805 C CA . ASP A 1 105 ? -20.751 -8.345 16.048 1.00 94.56 105 ASP A CA 1
ATOM 806 C C . ASP A 1 105 ? -20.716 -6.900 15.527 1.00 94.56 105 ASP A C 1
ATOM 808 O O . ASP A 1 105 ? -21.401 -6.046 16.091 1.00 94.56 105 ASP A O 1
ATOM 812 N N . VAL A 1 106 ? -19.968 -6.647 14.442 1.00 88.94 106 VAL A N 1
ATOM 813 C CA . VAL A 1 106 ? -19.885 -5.361 13.726 1.00 88.94 106 VAL A CA 1
ATOM 814 C C . VAL A 1 106 ? -19.433 -4.205 14.632 1.00 88.94 106 VAL A C 1
ATOM 816 O O . VAL A 1 106 ? -19.728 -3.041 14.377 1.00 88.94 106 VAL A O 1
ATOM 819 N N . ARG A 1 107 ? -18.733 -4.513 15.727 1.00 94.12 107 ARG A N 1
ATOM 820 C CA . ARG A 1 107 ? -18.186 -3.491 16.623 1.00 94.12 107 ARG A CA 1
ATOM 821 C C . ARG A 1 107 ? -16.874 -2.942 16.068 1.00 94.12 107 ARG A C 1
ATOM 823 O O . ARG A 1 107 ? -16.125 -3.674 15.422 1.00 94.12 107 ARG A O 1
ATOM 830 N N . GLY A 1 108 ? -16.587 -1.684 16.397 1.00 94.50 108 GLY A N 1
ATOM 831 C CA . GLY A 1 108 ? -15.265 -1.088 16.222 1.00 94.50 108 GLY A CA 1
ATOM 832 C C . GLY A 1 108 ? -14.183 -1.791 17.049 1.00 94.50 108 GLY A C 1
ATOM 833 O O . GLY A 1 108 ? -14.444 -2.708 17.836 1.00 94.50 108 GLY A O 1
ATOM 834 N N . GLY A 1 109 ? -12.939 -1.353 16.878 1.00 94.75 109 GLY A N 1
ATOM 835 C CA . GLY A 1 109 ? -11.765 -1.970 17.495 1.00 94.75 109 GLY A CA 1
ATOM 836 C C . GLY A 1 109 ? -11.270 -3.215 16.754 1.00 94.75 109 GLY A C 1
ATOM 837 O O . GLY A 1 109 ? -10.666 -4.105 17.359 1.00 94.75 109 GLY A O 1
ATOM 838 N N . LEU A 1 110 ? -11.540 -3.291 15.449 1.00 95.75 110 LEU A N 1
ATOM 839 C CA . LEU A 1 110 ? -11.100 -4.384 14.589 1.00 95.75 110 LEU A CA 1
ATOM 840 C C . LEU A 1 110 ? -9.570 -4.372 14.418 1.00 95.75 110 LEU A C 1
ATOM 842 O O . LEU A 1 110 ? -8.963 -3.301 14.323 1.00 95.75 110 LEU A O 1
ATOM 846 N N . PRO A 1 111 ? -8.919 -5.544 14.287 1.00 96.56 111 PRO A N 1
ATOM 847 C CA . PRO A 1 111 ? -7.560 -5.603 13.771 1.00 96.56 111 PRO A CA 1
ATOM 848 C C . PRO A 1 111 ? -7.542 -5.010 12.361 1.00 96.56 111 PRO A C 1
ATOM 850 O O . PRO A 1 111 ? -8.129 -5.578 11.439 1.00 96.56 111 PRO A O 1
ATOM 853 N N . ALA A 1 112 ? -6.877 -3.871 12.198 1.00 97.12 112 ALA A N 1
ATOM 854 C CA . ALA A 1 112 ? -6.855 -3.129 10.948 1.00 97.12 112 ALA A CA 1
ATOM 855 C C . ALA A 1 112 ? -5.450 -2.625 10.623 1.00 97.12 112 ALA A C 1
ATOM 857 O O . ALA A 1 112 ? -4.663 -2.290 11.513 1.00 97.12 112 ALA A O 1
ATOM 858 N N . TYR A 1 113 ? -5.158 -2.550 9.330 1.00 97.44 113 TYR A N 1
ATOM 859 C CA . TYR A 1 113 ? -3.982 -1.904 8.783 1.00 97.44 113 TYR A CA 1
ATOM 860 C C . TYR A 1 113 ? -4.396 -0.745 7.887 1.00 97.44 113 TYR A C 1
ATOM 862 O O . TYR A 1 113 ? -5.255 -0.894 7.020 1.00 97.44 113 TYR A O 1
ATOM 870 N N . LEU A 1 114 ? -3.730 0.390 8.074 1.00 95.81 114 LEU A N 1
ATOM 871 C CA . LEU A 1 114 ? -3.731 1.510 7.145 1.00 95.81 114 LEU A CA 1
ATOM 872 C C . LEU A 1 114 ? -2.403 1.505 6.394 1.00 95.81 114 LEU A C 1
ATOM 874 O O . LEU A 1 114 ? -1.340 1.465 7.024 1.00 95.81 114 LEU A O 1
ATOM 878 N N . ALA A 1 115 ? -2.449 1.546 5.065 1.00 95.38 115 ALA A N 1
ATOM 879 C CA . ALA A 1 115 ? -1.282 1.291 4.242 1.00 95.38 115 ALA A CA 1
ATOM 880 C C . ALA A 1 115 ? -1.045 2.292 3.116 1.00 95.38 115 ALA A C 1
ATOM 882 O O . ALA A 1 115 ? -1.963 2.749 2.436 1.00 95.38 115 ALA A O 1
ATOM 883 N N . GLN A 1 116 ? 0.238 2.546 2.879 1.00 93.62 116 GLN A N 1
ATOM 884 C CA . GLN A 1 116 ? 0.734 3.240 1.700 1.00 93.62 116 GLN A CA 1
ATOM 885 C C . GLN A 1 116 ? 1.364 2.218 0.750 1.00 93.62 116 GLN A C 1
ATOM 887 O O . GLN A 1 116 ? 2.162 1.369 1.158 1.00 93.62 116 GLN A O 1
ATOM 892 N N . CYS A 1 117 ? 1.068 2.347 -0.534 1.00 93.94 117 CYS A N 1
ATOM 893 C CA . CYS A 1 117 ? 1.793 1.729 -1.627 1.00 93.94 117 CYS A CA 1
ATOM 894 C C . CYS A 1 117 ? 2.893 2.679 -2.122 1.00 93.94 117 CYS A C 1
ATOM 896 O O . CYS A 1 117 ? 2.651 3.836 -2.459 1.00 93.94 117 CYS A O 1
ATOM 898 N N . ALA A 1 118 ? 4.133 2.195 -2.203 1.00 93.62 118 ALA A N 1
ATOM 899 C CA . ALA A 1 118 ? 5.241 2.982 -2.734 1.00 93.62 118 ALA A CA 1
ATOM 900 C C . ALA A 1 118 ? 5.991 2.206 -3.821 1.00 93.62 118 ALA A C 1
ATOM 902 O O . ALA A 1 118 ? 6.769 1.296 -3.548 1.00 93.62 118 ALA A O 1
ATOM 903 N N . SER A 1 119 ? 5.777 2.601 -5.077 1.00 92.81 119 SER A N 1
ATOM 904 C CA . SER A 1 119 ? 6.458 2.015 -6.239 1.00 92.81 119 SER A CA 1
ATOM 905 C C . SER A 1 119 ? 7.642 2.850 -6.742 1.00 92.81 119 SER A C 1
ATOM 907 O O . SER A 1 119 ? 8.411 2.392 -7.581 1.00 92.81 119 SER A O 1
ATOM 909 N N . GLY A 1 120 ? 7.816 4.080 -6.254 1.00 88.38 120 GLY A N 1
ATOM 910 C CA . GLY A 1 120 ? 8.900 4.970 -6.675 1.00 88.38 120 GLY A CA 1
ATOM 911 C C . GLY A 1 120 ? 10.245 4.665 -6.007 1.00 88.38 120 GLY A C 1
ATOM 912 O O . GLY A 1 120 ? 10.308 4.145 -4.894 1.00 88.38 120 GLY A O 1
ATOM 913 N N . ALA A 1 121 ? 11.340 5.081 -6.650 1.00 83.00 121 ALA A N 1
ATOM 914 C CA . ALA A 1 121 ? 12.702 4.918 -6.126 1.00 83.00 121 ALA A CA 1
ATOM 915 C C . ALA A 1 121 ? 12.926 5.602 -4.760 1.00 83.00 121 ALA A C 1
ATOM 917 O O . ALA A 1 121 ? 13.774 5.174 -3.983 1.00 83.00 121 ALA A O 1
ATOM 918 N N . ASN A 1 122 ? 12.154 6.650 -4.452 1.00 84.44 122 ASN A N 1
ATOM 919 C CA . ASN A 1 122 ? 12.221 7.388 -3.189 1.00 84.44 122 ASN A CA 1
ATOM 920 C C . ASN A 1 122 ? 11.205 6.879 -2.144 1.00 84.44 122 ASN A C 1
ATOM 922 O O . ASN A 1 122 ? 10.651 7.663 -1.372 1.00 84.44 122 ASN A O 1
ATOM 926 N N . TRP A 1 123 ? 10.923 5.573 -2.121 1.00 89.06 123 TRP A N 1
ATOM 927 C CA . TRP A 1 123 ? 9.966 4.972 -1.181 1.00 89.06 123 TRP A CA 1
ATOM 928 C C . TRP A 1 123 ? 10.348 5.182 0.294 1.00 89.06 123 TRP A C 1
ATOM 930 O O . TRP A 1 123 ? 9.471 5.210 1.148 1.00 89.06 123 TRP A O 1
ATOM 940 N N . ILE A 1 124 ? 11.629 5.418 0.600 1.00 89.75 124 ILE A N 1
ATOM 941 C CA . ILE A 1 124 ? 12.112 5.766 1.950 1.00 89.75 124 ILE A CA 1
ATOM 942 C C . ILE A 1 124 ? 11.398 7.019 2.488 1.00 89.75 124 ILE A C 1
ATOM 944 O O . ILE A 1 124 ? 11.064 7.092 3.667 1.00 89.75 124 ILE A O 1
ATOM 948 N N . SER A 1 125 ? 11.075 7.989 1.627 1.00 86.81 125 SER A N 1
ATOM 949 C CA . SER A 1 125 ? 10.305 9.175 2.037 1.00 86.81 125 SER A CA 1
ATOM 950 C C . SER A 1 125 ? 8.867 8.861 2.482 1.00 86.81 125 SER A C 1
ATOM 952 O O . SER A 1 125 ? 8.217 9.705 3.093 1.00 86.81 125 SER A O 1
ATOM 954 N N . LYS A 1 126 ? 8.375 7.647 2.203 1.00 85.25 126 LYS A N 1
ATOM 955 C CA . LYS A 1 126 ? 7.022 7.169 2.515 1.00 85.25 126 LYS A CA 1
ATOM 956 C C . LYS A 1 126 ? 6.954 6.297 3.774 1.00 85.25 126 LYS A C 1
ATOM 958 O O . LYS A 1 126 ? 5.878 5.857 4.145 1.00 85.25 126 LYS A O 1
ATOM 963 N N . LEU A 1 127 ? 8.063 6.081 4.487 1.00 86.50 127 LEU A N 1
ATOM 964 C CA . LEU A 1 127 ? 8.078 5.268 5.721 1.00 86.50 127 LEU A CA 1
ATOM 965 C C . LEU A 1 127 ? 7.133 5.793 6.810 1.00 86.50 127 LEU A C 1
ATOM 967 O O . LEU A 1 127 ? 6.625 5.036 7.636 1.00 86.50 127 LEU A O 1
ATOM 971 N N . HIS A 1 128 ? 6.910 7.106 6.827 1.00 85.25 128 HIS A N 1
ATOM 972 C CA . HIS A 1 128 ? 6.057 7.752 7.817 1.00 85.25 128 HIS A CA 1
ATOM 973 C C . HIS A 1 128 ? 4.589 7.842 7.384 1.00 85.25 128 HIS A C 1
ATOM 975 O O . HIS A 1 128 ? 3.773 8.289 8.191 1.00 85.25 128 HIS A O 1
ATOM 981 N N . THR A 1 129 ? 4.242 7.388 6.173 1.00 86.44 129 THR A N 1
ATOM 982 C CA . THR A 1 129 ? 2.864 7.363 5.673 1.00 86.44 129 THR A CA 1
ATOM 983 C C . THR A 1 129 ? 2.270 5.943 5.705 1.00 86.44 129 THR A C 1
ATOM 985 O O . THR A 1 129 ? 3.004 4.971 5.532 1.00 86.44 129 THR A O 1
ATOM 988 N N . PRO A 1 130 ? 0.958 5.792 5.966 1.00 89.56 130 PRO A N 1
ATOM 989 C CA . PRO A 1 130 ? 0.024 6.838 6.379 1.00 89.56 130 PRO A CA 1
ATOM 990 C C . PRO A 1 130 ? 0.348 7.407 7.768 1.00 89.56 130 PRO A C 1
ATOM 992 O O . PRO A 1 130 ? 0.873 6.724 8.655 1.00 89.56 130 PRO A O 1
ATOM 995 N N . ALA A 1 131 ? 0.031 8.688 7.960 1.00 89.25 131 ALA A N 1
ATOM 996 C CA . ALA A 1 131 ? 0.264 9.386 9.220 1.00 89.25 131 ALA A CA 1
ATOM 997 C C . ALA A 1 131 ? -0.805 8.993 10.254 1.00 89.25 131 ALA A C 1
ATOM 999 O O . ALA A 1 131 ? -1.802 9.695 10.417 1.00 89.25 131 ALA A O 1
ATOM 1000 N N . LEU A 1 132 ? -0.605 7.875 10.964 1.00 91.62 132 LEU A N 1
ATOM 1001 C CA . LEU A 1 132 ? -1.561 7.368 11.964 1.00 91.62 132 LEU A CA 1
ATOM 1002 C C . LEU A 1 132 ? -2.041 8.426 12.976 1.00 91.62 132 LEU A C 1
ATOM 1004 O O . LEU A 1 132 ? -3.238 8.460 13.247 1.00 91.62 132 LEU A O 1
ATOM 1008 N N . PRO A 1 133 ? -1.197 9.346 13.494 1.00 91.44 133 PRO A N 1
ATOM 1009 C CA . PRO A 1 133 ? -1.681 10.399 14.385 1.00 91.44 133 PRO A CA 1
ATOM 1010 C C . PRO A 1 133 ? -2.740 11.313 13.758 1.00 91.44 133 PRO A C 1
ATOM 1012 O O . PRO A 1 133 ? -3.612 11.784 14.479 1.00 91.44 133 PRO A O 1
ATOM 1015 N N . LEU A 1 134 ? -2.674 11.564 12.444 1.00 90.00 134 LEU A N 1
ATOM 1016 C CA . LEU A 1 134 ? -3.696 12.315 11.712 1.00 90.00 134 LEU A CA 1
ATOM 1017 C C . LEU A 1 134 ? -4.944 11.453 11.496 1.00 90.00 134 LEU A C 1
ATOM 1019 O O . LEU A 1 134 ? -6.048 11.919 11.759 1.00 90.00 134 LEU A O 1
ATOM 1023 N N . TRP A 1 135 ? -4.781 10.192 11.088 1.00 92.19 135 TRP A N 1
ATOM 1024 C CA . TRP A 1 135 ? -5.906 9.264 10.914 1.00 92.19 135 TRP A CA 1
ATOM 1025 C C . TRP A 1 135 ? -6.702 9.057 12.207 1.00 92.19 135 TRP A C 1
ATOM 1027 O O . TRP A 1 135 ? -7.924 9.103 12.163 1.00 92.19 135 TRP A O 1
ATOM 1037 N N . ASN A 1 136 ? -6.038 9.001 13.363 1.00 93.88 136 ASN A N 1
ATOM 1038 C CA . ASN A 1 136 ? -6.676 8.949 14.687 1.00 93.88 136 ASN A CA 1
ATOM 1039 C C . ASN A 1 136 ? -7.391 10.253 15.099 1.00 93.88 136 ASN A C 1
ATOM 1041 O O . ASN A 1 136 ? -7.933 10.348 16.198 1.00 93.88 136 ASN A O 1
ATOM 1045 N N . LYS A 1 137 ? -7.323 11.309 14.280 1.00 92.69 137 LYS A N 1
ATOM 1046 C CA . LYS A 1 137 ? -8.146 12.522 14.422 1.00 92.69 137 LYS A CA 1
ATOM 1047 C C . LYS A 1 137 ? -9.278 12.580 13.405 1.00 92.69 137 LYS A C 1
ATOM 1049 O O . LYS A 1 137 ? -10.273 13.257 13.655 1.00 92.69 137 LYS A O 1
ATOM 1054 N N . LEU A 1 138 ? -9.100 11.907 12.271 1.00 91.81 138 LEU A N 1
ATOM 1055 C CA . LEU A 1 138 ? -10.084 11.809 11.201 1.00 91.81 138 LEU A CA 1
ATOM 1056 C C . LEU A 1 138 ? -11.131 10.732 11.489 1.00 91.81 138 LEU A C 1
ATOM 1058 O O . LEU A 1 138 ? -12.280 10.914 11.111 1.00 91.81 138 LEU A O 1
ATOM 1062 N N . ILE A 1 139 ? -10.754 9.654 12.174 1.00 94.44 139 ILE A N 1
ATOM 1063 C CA . ILE A 1 139 ? -11.635 8.569 12.617 1.00 94.44 139 ILE A CA 1
ATOM 1064 C C . ILE A 1 139 ? -11.423 8.387 14.122 1.00 94.44 139 ILE A C 1
ATOM 1066 O O . ILE A 1 139 ? -10.278 8.367 14.588 1.00 94.44 139 ILE A O 1
ATOM 1070 N N . ASP A 1 140 ? -12.516 8.286 14.876 1.00 96.12 140 ASP A N 1
ATOM 1071 C CA . ASP A 1 140 ? -12.492 8.040 16.318 1.00 96.12 140 ASP A CA 1
ATOM 1072 C C . ASP A 1 140 ? -12.352 6.538 16.589 1.00 96.12 140 ASP A C 1
ATOM 1074 O O . ASP A 1 140 ? -13.306 5.844 16.924 1.00 96.12 140 ASP A O 1
ATOM 1078 N N . PHE A 1 141 ? -11.149 6.016 16.347 1.00 96.69 141 PHE A N 1
ATOM 1079 C CA . PHE A 1 141 ? -10.874 4.592 16.493 1.00 96.69 141 PHE A CA 1
ATOM 1080 C C . PHE A 1 141 ? -11.010 4.128 17.945 1.00 96.69 141 PHE A C 1
ATOM 1082 O O . PHE A 1 141 ? -10.243 4.549 18.816 1.00 96.69 141 PHE A O 1
ATOM 1089 N N . THR A 1 142 ? -11.871 3.138 18.175 1.00 96.75 142 THR A N 1
ATOM 1090 C CA . THR A 1 142 ? -11.939 2.393 19.438 1.00 96.75 142 THR A CA 1
ATOM 1091 C C . THR A 1 142 ? -10.597 1.722 19.757 1.00 96.75 142 THR A C 1
ATOM 1093 O O . THR A 1 142 ? -10.154 1.697 20.909 1.00 96.75 142 THR A O 1
ATOM 1096 N N . HIS A 1 143 ? -9.918 1.197 18.731 1.00 94.94 143 HIS A N 1
ATOM 1097 C CA . HIS A 1 143 ? -8.536 0.726 18.808 1.00 94.94 143 HIS A CA 1
ATOM 1098 C C . HIS A 1 143 ? -7.746 1.227 17.592 1.00 94.94 143 HIS A C 1
ATOM 1100 O O . HIS A 1 143 ? -8.194 1.019 16.465 1.00 94.94 143 HIS A O 1
ATOM 1106 N N . PRO A 1 144 ? -6.577 1.870 17.777 1.00 94.94 144 PRO A N 1
ATOM 1107 C CA . PRO A 1 144 ? -5.841 2.438 16.658 1.00 94.94 144 PRO A CA 1
ATOM 1108 C C . PRO A 1 144 ? -5.369 1.340 15.689 1.00 94.94 144 PRO A C 1
ATOM 1110 O O . PRO A 1 144 ? -4.864 0.305 16.136 1.00 94.94 144 PRO A O 1
ATOM 1113 N N . PRO A 1 145 ? -5.470 1.561 14.368 1.00 96.38 145 PRO A N 1
ATOM 1114 C CA . PRO A 1 145 ? -4.971 0.612 13.386 1.00 96.38 145 PRO A CA 1
ATOM 1115 C C . PRO A 1 145 ? -3.438 0.569 13.386 1.00 96.38 145 PRO A C 1
ATOM 1117 O O . PRO A 1 145 ? -2.753 1.505 13.804 1.00 96.38 145 PRO A O 1
ATOM 1120 N N . SER A 1 146 ? -2.888 -0.518 12.854 1.00 96.06 146 SER A N 1
ATOM 1121 C CA . SER A 1 146 ? -1.457 -0.643 12.574 1.00 96.06 146 SER A CA 1
ATOM 1122 C C . SER A 1 146 ? -1.098 -0.025 11.223 1.00 96.06 146 SER A C 1
ATOM 1124 O O . SER A 1 146 ? -1.922 0.064 10.316 1.00 96.06 146 SER A O 1
ATOM 1126 N N . LYS A 1 147 ? 0.161 0.381 11.051 1.00 94.94 147 LYS A N 1
ATOM 1127 C CA . LYS A 1 147 ? 0.657 0.873 9.760 1.00 94.94 147 LYS A CA 1
ATOM 1128 C C . LYS A 1 147 ? 1.121 -0.280 8.881 1.00 94.94 147 LYS A C 1
ATOM 1130 O O . LYS A 1 147 ? 1.659 -1.267 9.390 1.00 94.94 147 LYS A O 1
ATOM 1135 N N . ALA A 1 148 ? 0.999 -0.128 7.569 1.00 96.25 148 ALA A N 1
ATOM 1136 C CA . ALA A 1 148 ? 1.706 -0.968 6.619 1.00 96.25 148 ALA A CA 1
ATOM 1137 C C . ALA A 1 148 ? 2.303 -0.176 5.446 1.00 96.25 148 ALA A C 1
ATOM 1139 O O . ALA A 1 148 ? 1.798 0.869 5.044 1.00 96.25 148 ALA A O 1
ATOM 1140 N N . LEU A 1 149 ? 3.388 -0.700 4.884 1.00 96.12 149 LEU A N 1
ATOM 1141 C CA . LEU A 1 149 ? 4.030 -0.191 3.679 1.00 96.12 149 LEU A CA 1
ATOM 1142 C C . LEU A 1 149 ? 4.159 -1.329 2.670 1.00 96.12 149 LEU A C 1
ATOM 1144 O O . LEU A 1 149 ? 4.774 -2.359 2.962 1.00 96.12 149 LEU A O 1
ATOM 1148 N N . VAL A 1 150 ? 3.587 -1.135 1.485 1.00 97.06 150 VAL A N 1
ATOM 1149 C CA . VAL A 1 150 ? 3.579 -2.122 0.401 1.00 97.06 150 VAL A CA 1
ATOM 1150 C C . VAL A 1 150 ? 4.543 -1.671 -0.690 1.00 97.06 150 VAL A C 1
ATOM 1152 O O . VAL A 1 150 ? 4.496 -0.522 -1.132 1.00 97.06 150 VAL A O 1
ATOM 1155 N N . LEU A 1 151 ? 5.442 -2.562 -1.113 1.00 96.94 151 LEU A N 1
ATOM 1156 C CA . LEU A 1 151 ? 6.549 -2.266 -2.024 1.00 96.94 151 LEU A CA 1
ATOM 1157 C C . LEU A 1 151 ? 6.658 -3.331 -3.132 1.00 96.94 151 LEU A C 1
ATOM 1159 O O . LEU A 1 151 ? 6.587 -4.526 -2.838 1.00 96.94 151 LEU A O 1
ATOM 1163 N N . PRO A 1 152 ? 6.921 -2.945 -4.396 1.00 96.25 152 PRO A N 1
ATOM 1164 C CA . PRO A 1 152 ? 7.192 -3.897 -5.478 1.00 96.25 152 PRO A CA 1
ATOM 1165 C C . PRO A 1 152 ? 8.635 -4.431 -5.444 1.00 96.25 152 PRO A C 1
ATOM 1167 O O . PRO A 1 152 ? 9.025 -5.241 -6.289 1.00 96.25 152 PRO A O 1
ATOM 1170 N N . PHE A 1 153 ? 9.450 -3.956 -4.501 1.00 95.31 153 PHE A N 1
ATOM 1171 C CA . PHE A 1 153 ? 10.871 -4.264 -4.382 1.00 95.31 153 PHE A CA 1
ATOM 1172 C C . PHE A 1 153 ? 11.096 -5.521 -3.550 1.00 95.31 153 PHE A C 1
ATOM 1174 O O . PHE A 1 153 ? 10.366 -5.769 -2.599 1.00 95.31 153 PHE A O 1
ATOM 1181 N N . ALA A 1 154 ? 12.131 -6.290 -3.873 1.00 94.25 154 ALA A N 1
ATOM 1182 C CA . ALA A 1 154 ? 12.669 -7.283 -2.949 1.00 94.25 154 ALA A CA 1
ATOM 1183 C C . ALA A 1 154 ? 13.690 -6.594 -2.044 1.00 94.25 154 ALA A C 1
ATOM 1185 O O . ALA A 1 154 ? 14.656 -6.023 -2.553 1.00 94.25 154 ALA A O 1
ATOM 1186 N N . LEU A 1 155 ? 13.474 -6.634 -0.731 1.00 93.94 155 LEU A N 1
ATOM 1187 C CA . LEU A 1 155 ? 14.405 -6.043 0.225 1.00 93.94 155 LEU A CA 1
ATOM 1188 C C . LEU A 1 155 ? 15.380 -7.107 0.725 1.00 93.94 155 LEU A C 1
ATOM 1190 O O . LEU A 1 155 ? 14.993 -8.251 0.959 1.00 93.94 155 LEU A O 1
ATOM 1194 N N . ASP A 1 156 ? 16.643 -6.730 0.913 1.00 94.81 156 ASP A N 1
ATOM 1195 C CA . ASP A 1 156 ? 17.553 -7.565 1.687 1.00 94.81 156 ASP A CA 1
ATOM 1196 C C . ASP A 1 156 ? 17.182 -7.531 3.176 1.00 94.81 156 ASP A C 1
ATOM 1198 O O . ASP A 1 156 ? 16.540 -6.602 3.668 1.00 94.81 156 ASP A O 1
ATOM 1202 N N . ASP A 1 157 ? 17.625 -8.546 3.908 1.00 94.31 157 ASP A N 1
ATOM 1203 C CA . ASP A 1 157 ? 17.364 -8.722 5.334 1.00 94.31 157 ASP A CA 1
ATOM 1204 C C . ASP A 1 157 ? 17.727 -7.506 6.199 1.00 94.31 157 ASP A C 1
ATOM 1206 O O . ASP A 1 157 ? 17.042 -7.208 7.181 1.00 94.31 157 ASP A O 1
ATOM 1210 N N . SER A 1 158 ? 18.827 -6.822 5.881 1.00 94.88 158 SER A N 1
ATOM 1211 C CA . SER A 1 158 ? 19.311 -5.695 6.678 1.00 94.88 158 SER A CA 1
ATOM 1212 C C . SER A 1 158 ? 18.474 -4.444 6.428 1.00 94.88 158 SER A C 1
ATOM 1214 O O . SER A 1 158 ? 18.050 -3.787 7.378 1.00 94.88 158 SER A O 1
ATOM 1216 N N . VAL A 1 159 ? 18.148 -4.174 5.164 1.00 92.75 159 VAL A N 1
ATOM 1217 C CA . VAL A 1 159 ? 17.248 -3.106 4.740 1.00 92.75 159 VAL A CA 1
ATOM 1218 C C . VAL A 1 159 ? 15.856 -3.366 5.294 1.00 92.75 159 VAL A C 1
ATOM 1220 O O . VAL A 1 159 ? 15.290 -2.466 5.910 1.00 92.75 159 VAL A O 1
ATOM 1223 N N . PHE A 1 160 ? 15.333 -4.585 5.169 1.00 94.06 160 PHE A N 1
ATOM 1224 C CA . PHE A 1 160 ? 14.040 -4.963 5.726 1.00 94.06 160 PHE A CA 1
ATOM 1225 C C . PHE A 1 160 ? 13.985 -4.693 7.234 1.00 94.06 160 PHE A C 1
ATOM 1227 O O . PHE A 1 160 ? 13.099 -3.974 7.690 1.00 94.06 160 PHE A O 1
ATOM 1234 N N . ARG A 1 161 ? 14.945 -5.213 8.016 1.00 91.69 161 ARG A N 1
ATOM 1235 C CA . ARG A 1 161 ? 14.952 -5.037 9.480 1.00 91.69 161 ARG A CA 1
ATOM 1236 C C . ARG A 1 161 ? 15.059 -3.570 9.886 1.00 91.69 161 ARG A C 1
ATOM 1238 O O . ARG A 1 161 ? 14.289 -3.130 10.735 1.00 91.69 161 ARG A O 1
ATOM 1245 N N . ASN A 1 162 ? 15.969 -2.817 9.269 1.00 91.06 162 ASN A N 1
ATOM 1246 C CA . ASN A 1 162 ? 16.175 -1.406 9.597 1.00 91.06 162 ASN A CA 1
ATOM 1247 C C . ASN A 1 162 ? 14.919 -0.574 9.318 1.00 91.06 162 ASN A C 1
ATOM 1249 O O . ASN A 1 162 ? 14.534 0.257 10.135 1.00 91.06 162 ASN A O 1
ATOM 1253 N N . HIS A 1 163 ? 14.254 -0.818 8.188 1.00 91.44 163 HIS A N 1
ATOM 1254 C CA . HIS A 1 163 ? 13.086 -0.035 7.796 1.00 91.44 163 HIS A CA 1
ATOM 1255 C C . HIS A 1 163 ? 11.802 -0.503 8.484 1.00 91.44 163 HIS A C 1
ATOM 1257 O O . HIS A 1 163 ? 10.939 0.328 8.746 1.00 91.44 163 HIS A O 1
ATOM 1263 N N . ALA A 1 164 ? 11.676 -1.784 8.845 1.00 89.06 164 ALA A N 1
ATOM 1264 C CA . ALA A 1 164 ? 10.516 -2.283 9.588 1.00 89.06 164 ALA A CA 1
ATOM 1265 C C . ALA A 1 164 ? 10.372 -1.592 10.953 1.00 89.06 164 ALA A C 1
ATOM 1267 O O . ALA A 1 164 ? 9.257 -1.283 11.369 1.00 89.06 164 ALA A O 1
ATOM 1268 N N . VAL A 1 165 ? 11.496 -1.280 11.610 1.00 87.50 165 VAL A N 1
ATOM 1269 C CA . VAL A 1 165 ? 11.504 -0.481 12.845 1.00 87.50 165 VAL A CA 1
ATOM 1270 C C . VAL A 1 165 ? 10.980 0.935 12.591 1.00 87.50 165 VAL A C 1
ATOM 1272 O O . VAL A 1 16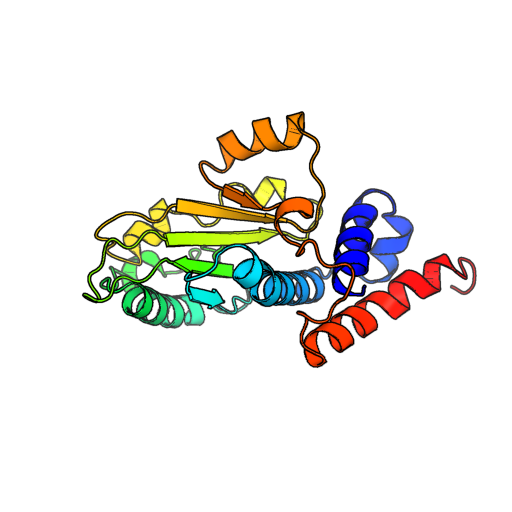5 ? 10.184 1.429 13.377 1.00 87.50 165 VAL A O 1
ATOM 1275 N N . LEU A 1 166 ? 11.376 1.572 11.484 1.00 87.25 166 LEU A N 1
ATOM 1276 C CA . LEU A 1 166 ? 10.991 2.953 11.155 1.00 87.25 166 LEU A CA 1
ATOM 1277 C C . LEU A 1 166 ? 9.539 3.100 10.687 1.00 87.25 166 LEU A C 1
ATOM 1279 O O . LEU A 1 166 ? 8.921 4.138 10.917 1.00 87.25 166 LEU A O 1
ATOM 1283 N N . VAL A 1 167 ? 8.998 2.084 10.011 1.00 87.50 167 VAL A N 1
ATOM 1284 C CA . VAL A 1 167 ? 7.575 2.048 9.635 1.00 87.50 167 VAL A CA 1
ATOM 1285 C C . VAL A 1 167 ? 6.694 1.963 10.883 1.00 87.50 167 VAL A C 1
ATOM 1287 O O . VAL A 1 167 ? 5.571 2.470 10.856 1.00 87.50 167 VAL A O 1
ATOM 1290 N N . GLU A 1 168 ? 7.208 1.365 11.967 1.00 87.62 168 GLU A N 1
ATOM 1291 C CA . GLU A 1 168 ? 6.446 1.023 13.175 1.00 87.62 168 GLU A CA 1
ATOM 1292 C C . GLU A 1 168 ? 5.208 0.183 12.820 1.00 87.62 168 GLU A C 1
ATOM 1294 O O . GLU A 1 168 ? 4.092 0.418 13.281 1.00 87.62 168 GLU A O 1
ATOM 1299 N N . GLY A 1 169 ? 5.399 -0.784 11.919 1.00 90.88 169 GLY A N 1
ATOM 1300 C CA . GLY A 1 169 ? 4.306 -1.537 11.321 1.00 90.88 169 GLY A CA 1
ATOM 1301 C C . GLY A 1 169 ? 4.780 -2.638 10.380 1.00 90.88 169 GLY A C 1
ATOM 1302 O O . GLY A 1 169 ? 5.900 -3.143 10.477 1.00 90.88 169 GLY A O 1
ATOM 1303 N N . LEU A 1 170 ? 3.904 -3.037 9.463 1.00 95.00 170 LEU A N 1
ATOM 1304 C CA . LEU A 1 170 ? 4.156 -4.135 8.539 1.00 95.00 170 LEU A CA 1
ATOM 1305 C C . LEU A 1 170 ? 4.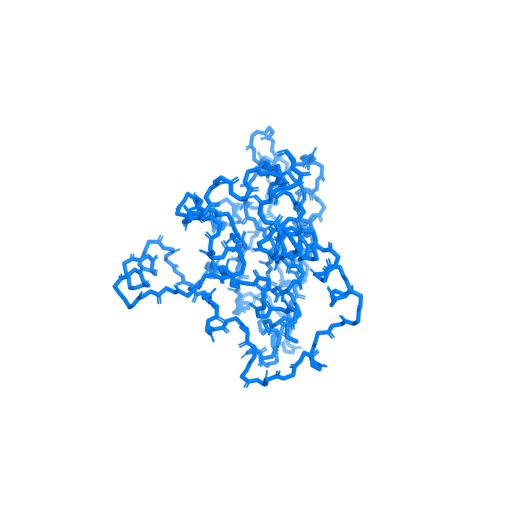828 -3.646 7.250 1.00 95.00 170 LEU A C 1
ATOM 1307 O O . LEU A 1 170 ? 4.311 -2.768 6.571 1.00 95.00 170 LEU A O 1
ATOM 1311 N N . ILE A 1 171 ? 5.931 -4.280 6.851 1.00 96.19 171 ILE A N 1
ATOM 1312 C CA . ILE A 1 171 ? 6.461 -4.151 5.488 1.00 96.19 171 ILE A CA 1
ATOM 1313 C C . ILE A 1 171 ? 6.046 -5.370 4.665 1.00 96.19 171 ILE A C 1
ATOM 1315 O O . ILE A 1 171 ? 6.301 -6.520 5.052 1.00 96.19 171 ILE A O 1
ATOM 1319 N N . ILE A 1 172 ? 5.436 -5.091 3.515 1.00 96.94 172 ILE A N 1
ATOM 1320 C CA . ILE A 1 172 ? 5.088 -6.061 2.482 1.00 96.94 172 ILE A CA 1
ATOM 1321 C C . ILE A 1 172 ? 5.942 -5.758 1.253 1.00 96.94 172 ILE A C 1
ATOM 1323 O O . ILE A 1 172 ? 5.597 -4.923 0.423 1.00 96.94 172 ILE A O 1
ATOM 1327 N N . ASP A 1 173 ? 7.083 -6.428 1.162 1.00 96.31 173 ASP A N 1
ATOM 1328 C CA . ASP A 1 173 ? 7.957 -6.386 -0.004 1.00 96.31 173 ASP A CA 1
ATOM 1329 C C . ASP A 1 173 ? 7.475 -7.377 -1.083 1.00 96.31 173 ASP A C 1
ATOM 1331 O O . ASP A 1 173 ? 6.506 -8.114 -0.884 1.00 96.31 173 ASP A O 1
ATOM 1335 N N . ARG A 1 174 ? 8.152 -7.439 -2.232 1.00 95.38 174 ARG A N 1
ATOM 1336 C CA . ARG A 1 174 ? 7.742 -8.268 -3.378 1.00 95.38 174 ARG A CA 1
ATOM 1337 C C . ARG A 1 174 ? 7.491 -9.730 -3.010 1.00 95.38 174 ARG A C 1
ATOM 1339 O O . ARG A 1 174 ? 6.541 -10.322 -3.521 1.00 95.38 174 ARG A O 1
ATOM 1346 N N . TYR A 1 175 ? 8.333 -10.307 -2.150 1.00 92.75 175 TYR A N 1
ATOM 1347 C CA . TYR A 1 175 ? 8.221 -11.709 -1.737 1.00 92.75 175 TYR A CA 1
ATOM 1348 C C . TYR A 1 175 ? 6.980 -11.966 -0.881 1.00 92.75 175 TYR A C 1
ATOM 1350 O O . TYR A 1 175 ? 6.380 -13.039 -0.960 1.00 92.75 175 TYR A O 1
ATOM 1358 N N . ARG A 1 176 ? 6.585 -10.978 -0.073 1.00 94.69 176 ARG A N 1
ATOM 1359 C CA . ARG A 1 176 ? 5.373 -11.028 0.749 1.00 94.69 176 ARG A CA 1
ATOM 1360 C C . ARG A 1 176 ? 4.122 -10.656 -0.042 1.00 94.69 176 ARG A C 1
ATOM 1362 O O . ARG A 1 176 ? 3.058 -11.187 0.255 1.00 94.69 176 ARG A O 1
ATOM 1369 N N . LEU A 1 177 ? 4.257 -9.792 -1.046 1.00 95.31 177 LEU A N 1
ATOM 1370 C CA . LEU A 1 177 ? 3.166 -9.298 -1.878 1.00 95.31 177 LEU A CA 1
ATOM 1371 C C . LEU A 1 177 ? 2.656 -10.362 -2.854 1.00 95.31 177 LEU A C 1
ATOM 1373 O O . LEU A 1 177 ? 1.496 -10.758 -2.789 1.00 95.31 177 LEU A O 1
ATOM 1377 N N . LEU A 1 178 ? 3.518 -10.828 -3.763 1.00 93.06 178 LEU A N 1
ATOM 1378 C CA . LEU A 1 178 ? 3.091 -11.680 -4.873 1.00 93.06 178 LEU A CA 1
ATOM 1379 C C . LEU A 1 178 ? 2.762 -13.089 -4.370 1.00 93.06 178 LEU A C 1
ATOM 1381 O O . LEU A 1 178 ? 3.581 -13.646 -3.640 1.00 93.06 178 LEU A O 1
ATOM 1385 N N . PRO A 1 179 ? 1.617 -13.694 -4.736 1.00 85.88 179 PRO A N 1
ATOM 1386 C CA . PRO A 1 179 ? 1.276 -15.064 -4.357 1.00 85.88 179 PRO A CA 1
ATOM 1387 C C . PRO A 1 179 ? 2.349 -16.073 -4.800 1.00 85.88 179 PRO A C 1
ATOM 1389 O O . PRO A 1 179 ? 3.035 -15.851 -5.795 1.00 85.88 179 PRO A O 1
ATOM 1392 N N . PRO A 1 180 ? 2.489 -17.223 -4.115 1.00 75.19 180 PRO A N 1
ATOM 1393 C CA . PRO A 1 180 ? 3.513 -18.218 -4.439 1.00 75.19 180 PRO A CA 1
ATOM 1394 C C . PRO A 1 180 ? 3.211 -18.998 -5.731 1.00 75.19 180 PRO A C 1
ATOM 1396 O O . PRO A 1 180 ? 3.971 -19.891 -6.101 1.00 75.19 180 PRO A O 1
ATOM 1399 N N . GLN A 1 181 ? 2.088 -18.713 -6.397 1.00 75.06 181 GLN A N 1
ATOM 1400 C CA . GLN A 1 181 ? 1.690 -19.405 -7.614 1.00 75.06 181 GLN A CA 1
ATOM 1401 C C . GLN A 1 181 ? 2.394 -18.784 -8.832 1.00 75.06 181 GLN A C 1
ATOM 1403 O O . GLN A 1 181 ? 2.357 -17.567 -8.999 1.00 75.06 181 GLN A O 1
ATOM 1408 N N . PRO A 1 182 ? 3.010 -19.599 -9.707 1.00 65.75 182 PRO A N 1
ATOM 1409 C CA . PRO A 1 182 ? 3.737 -19.106 -10.879 1.00 65.75 182 PRO A CA 1
ATOM 1410 C C . PRO A 1 182 ? 2.821 -18.569 -11.993 1.00 65.75 182 PRO A C 1
ATOM 1412 O O . PRO A 1 182 ? 3.311 -17.994 -12.966 1.00 65.75 182 PRO A O 1
ATOM 1415 N N . SER A 1 183 ? 1.504 -18.764 -11.883 1.00 77.44 183 SER A N 1
ATOM 1416 C CA . SER A 1 183 ? 0.521 -18.231 -12.821 1.00 77.44 183 SER A CA 1
ATOM 1417 C C . SER A 1 183 ? -0.076 -16.918 -12.316 1.00 77.44 183 SER A C 1
ATOM 1419 O O . SER A 1 183 ? -0.302 -16.731 -11.122 1.00 77.44 183 SER A O 1
ATOM 1421 N N . ASP A 1 184 ? -0.428 -16.037 -13.251 1.00 82.25 184 ASP A N 1
ATOM 1422 C CA . ASP A 1 184 ? -1.241 -14.845 -12.971 1.00 82.25 184 ASP A CA 1
ATOM 1423 C C . ASP A 1 184 ? -2.738 -15.203 -12.913 1.00 82.25 184 ASP A C 1
ATOM 1425 O O . ASP A 1 184 ? -3.583 -14.371 -13.201 1.00 82.25 184 ASP A O 1
ATOM 1429 N N . ALA A 1 185 ? -3.098 -16.449 -12.580 1.00 87.38 185 ALA A N 1
ATOM 1430 C CA . ALA A 1 185 ? -4.502 -16.875 -12.546 1.00 87.38 185 ALA A CA 1
ATOM 1431 C C . ALA A 1 185 ? -5.328 -16.125 -11.483 1.00 87.38 185 ALA A C 1
ATOM 1433 O O . ALA A 1 185 ? -6.552 -16.124 -11.536 1.00 87.38 185 ALA A O 1
ATOM 1434 N N . TRP A 1 186 ? -4.647 -15.512 -10.515 1.00 91.38 186 TRP A N 1
ATOM 1435 C CA . TRP A 1 186 ? -5.224 -14.649 -9.490 1.00 91.38 186 TRP A CA 1
ATOM 1436 C C . TRP A 1 186 ? -5.412 -13.196 -9.948 1.00 91.38 186 TRP A C 1
ATOM 1438 O O . TRP A 1 186 ? -6.136 -12.448 -9.302 1.00 91.38 186 TRP A O 1
ATOM 1448 N N . LEU A 1 187 ? -4.754 -12.795 -11.037 1.00 93.94 187 LEU A N 1
ATOM 1449 C CA . LEU A 1 187 ? -4.784 -11.437 -11.560 1.00 93.94 187 LEU A CA 1
ATOM 1450 C C . LEU A 1 187 ? -5.955 -11.294 -12.536 1.00 93.94 187 LEU A C 1
ATOM 1452 O O . LEU A 1 187 ? -6.137 -12.123 -13.430 1.00 93.94 187 LEU A O 1
ATOM 1456 N N . SER A 1 188 ? -6.731 -10.225 -12.404 1.00 95.19 188 SER A N 1
ATOM 1457 C CA . SER A 1 188 ? -7.819 -9.926 -13.325 1.00 95.19 188 SER A CA 1
ATOM 1458 C C . SER A 1 188 ? -7.288 -9.679 -14.739 1.00 95.19 188 SER A C 1
ATOM 1460 O O . SER A 1 188 ? -6.227 -9.083 -14.939 1.00 95.19 188 SER A O 1
ATOM 1462 N N . GLU A 1 189 ? -8.049 -10.092 -15.756 1.00 95.25 189 GLU A N 1
ATOM 1463 C CA . GLU A 1 189 ? -7.652 -9.904 -17.160 1.00 95.25 189 GLU A CA 1
ATOM 1464 C C . GLU A 1 189 ? -7.441 -8.426 -17.517 1.00 95.25 189 GLU A C 1
ATOM 1466 O O . GLU A 1 189 ? -6.564 -8.092 -18.316 1.00 95.25 189 GLU A O 1
ATOM 1471 N N . ASN A 1 190 ? -8.229 -7.533 -16.909 1.00 95.88 190 ASN A N 1
ATOM 1472 C CA . ASN A 1 190 ? -8.111 -6.094 -17.115 1.00 95.88 190 ASN A CA 1
ATOM 1473 C C . ASN A 1 190 ? -6.801 -5.560 -16.532 1.00 95.88 190 ASN A C 1
ATOM 1475 O O . ASN A 1 190 ? -6.062 -4.876 -17.237 1.00 95.88 190 ASN A O 1
ATOM 1479 N N . LEU A 1 191 ? -6.470 -5.902 -15.281 1.00 95.62 191 LEU A N 1
ATOM 1480 C CA . LEU A 1 191 ? -5.208 -5.467 -14.689 1.00 95.62 191 LEU A CA 1
ATOM 1481 C C . LEU A 1 191 ? -4.008 -6.097 -15.403 1.00 95.62 191 LEU A C 1
ATOM 1483 O O . LEU A 1 191 ? -3.029 -5.405 -15.669 1.00 95.62 191 LEU A O 1
ATOM 1487 N N . ALA A 1 192 ? -4.093 -7.372 -15.786 1.00 96.31 192 ALA A N 1
ATOM 1488 C CA . ALA A 1 192 ? -3.064 -8.028 -16.585 1.00 96.31 192 ALA A CA 1
ATOM 1489 C C . ALA A 1 192 ? -2.791 -7.268 -17.892 1.00 96.31 192 ALA A C 1
ATOM 1491 O O . ALA A 1 192 ? -1.634 -6.995 -18.214 1.00 96.31 192 ALA A O 1
ATOM 1492 N N . ARG A 1 193 ? -3.847 -6.875 -18.616 1.00 96.62 193 ARG A N 1
ATOM 1493 C CA . ARG A 1 193 ? -3.743 -6.092 -19.854 1.00 96.62 193 ARG A CA 1
ATOM 1494 C C . ARG A 1 193 ? -3.108 -4.726 -19.618 1.00 96.62 193 ARG A C 1
ATOM 1496 O O . ARG A 1 193 ? -2.226 -4.344 -20.379 1.00 96.62 193 ARG A O 1
ATOM 1503 N N . ASP A 1 194 ? -3.515 -4.022 -18.565 1.00 96.12 194 ASP A N 1
ATOM 1504 C CA . ASP A 1 194 ? -2.982 -2.693 -18.254 1.00 96.12 194 ASP A CA 1
ATOM 1505 C C . ASP A 1 194 ? -1.499 -2.754 -17.856 1.00 96.12 194 ASP A C 1
ATOM 1507 O O . ASP A 1 194 ? -0.700 -1.920 -18.286 1.00 96.12 194 ASP A O 1
ATOM 1511 N N . LEU A 1 195 ? -1.102 -3.776 -17.087 1.00 96.12 195 LEU A N 1
ATOM 1512 C CA . LEU A 1 195 ? 0.302 -4.026 -16.760 1.00 96.12 195 LEU A CA 1
ATOM 1513 C C . LEU A 1 195 ? 1.117 -4.334 -18.016 1.00 96.12 195 LEU A C 1
ATOM 1515 O O . LEU A 1 195 ? 2.205 -3.789 -18.174 1.00 96.12 195 LEU A O 1
ATOM 1519 N N . ILE A 1 196 ? 0.602 -5.177 -18.917 1.00 96.06 196 ILE A N 1
ATOM 1520 C CA . ILE A 1 196 ? 1.270 -5.503 -20.184 1.00 96.06 196 ILE A CA 1
ATOM 1521 C C . ILE A 1 196 ? 1.427 -4.246 -21.042 1.00 96.06 196 ILE A C 1
ATOM 1523 O O . ILE A 1 196 ? 2.539 -3.949 -21.463 1.00 96.06 196 ILE A O 1
ATOM 1527 N N . ALA A 1 197 ? 0.365 -3.458 -21.220 1.00 95.44 197 ALA A N 1
ATOM 1528 C CA . ALA A 1 197 ? 0.414 -2.214 -21.986 1.00 95.44 197 ALA A CA 1
ATOM 1529 C C . ALA A 1 197 ? 1.423 -1.208 -21.403 1.00 95.44 197 ALA A C 1
ATOM 1531 O O . ALA A 1 197 ? 2.088 -0.479 -22.139 1.00 95.44 197 ALA A O 1
ATOM 1532 N N . TRP A 1 198 ? 1.581 -1.181 -20.076 1.00 94.31 198 TRP A N 1
ATOM 1533 C CA . TRP A 1 198 ? 2.611 -0.377 -19.423 1.00 94.31 198 TRP A CA 1
ATOM 1534 C C . TRP A 1 198 ? 4.025 -0.956 -19.620 1.00 94.31 198 TRP A C 1
ATOM 1536 O O . TRP A 1 198 ? 4.989 -0.204 -19.778 1.00 94.31 198 TRP A O 1
ATOM 1546 N N . LEU A 1 199 ? 4.170 -2.280 -19.622 1.00 94.25 199 LEU A N 1
ATOM 1547 C CA . LEU A 1 199 ? 5.448 -2.985 -19.746 1.00 94.25 199 LEU A CA 1
ATOM 1548 C C . LEU A 1 199 ? 6.010 -2.995 -21.171 1.00 94.25 199 LEU A C 1
ATOM 1550 O O . LEU A 1 199 ? 7.208 -2.775 -21.337 1.00 94.25 199 LEU A O 1
ATOM 1554 N N . GLU A 1 200 ? 5.176 -3.240 -22.180 1.00 93.88 200 GLU A N 1
ATOM 1555 C CA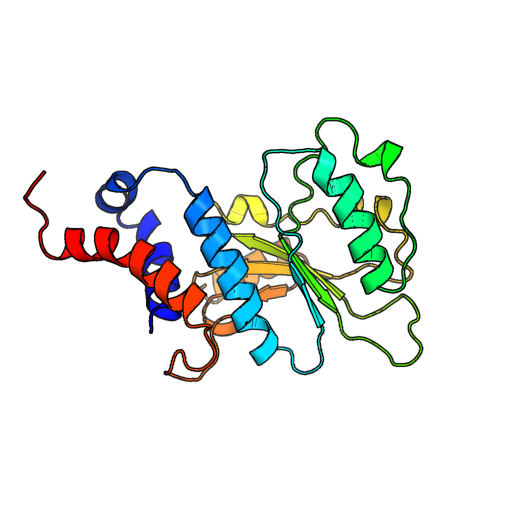 . GLU A 1 200 ? 5.569 -3.414 -23.585 1.00 93.88 200 GLU A CA 1
ATOM 1556 C C . GLU A 1 200 ? 6.524 -2.332 -24.109 1.00 93.88 200 GLU A C 1
ATOM 1558 O O . GLU A 1 200 ? 7.626 -2.686 -24.537 1.00 93.88 200 GLU A O 1
ATOM 1563 N N . PRO A 1 201 ? 6.204 -1.023 -24.031 1.00 91.19 201 PRO A N 1
ATOM 1564 C CA . PRO A 1 201 ? 7.104 0.006 -24.546 1.00 91.19 201 PRO A CA 1
ATOM 1565 C C . PRO A 1 201 ? 8.438 0.049 -23.785 1.00 91.19 201 PRO A C 1
ATOM 1567 O O . PRO A 1 201 ? 9.476 0.351 -24.371 1.00 91.19 201 PRO A O 1
ATOM 1570 N N . ARG A 1 202 ? 8.431 -0.298 -22.490 1.00 90.75 202 ARG A N 1
ATOM 1571 C CA . ARG A 1 202 ? 9.622 -0.288 -21.628 1.00 90.75 202 ARG A CA 1
ATOM 1572 C C . ARG A 1 202 ? 10.539 -1.467 -21.928 1.00 90.75 202 ARG A C 1
ATOM 1574 O O . ARG A 1 202 ? 11.748 -1.281 -22.024 1.00 90.75 202 ARG A O 1
ATOM 1581 N N . ILE A 1 203 ? 9.982 -2.664 -22.093 1.00 89.44 203 ILE A N 1
ATOM 1582 C CA . ILE A 1 203 ? 10.753 -3.871 -22.412 1.00 89.44 203 ILE A CA 1
ATOM 1583 C C . ILE A 1 203 ? 11.263 -3.812 -23.853 1.00 89.44 203 ILE A C 1
ATOM 1585 O O . ILE A 1 203 ? 12.450 -4.037 -24.072 1.00 89.44 203 ILE A O 1
ATOM 1589 N N . GLY A 1 204 ? 10.418 -3.423 -24.813 1.00 87.00 204 GLY A N 1
ATOM 1590 C CA . GLY A 1 204 ? 10.801 -3.359 -26.228 1.00 87.00 204 GLY A CA 1
ATOM 1591 C C . GLY A 1 204 ? 12.001 -2.444 -26.497 1.00 87.00 204 GLY A C 1
ATOM 1592 O O . GLY A 1 204 ? 12.821 -2.729 -27.365 1.00 87.00 204 GLY A O 1
ATOM 1593 N N . TRP A 1 205 ? 12.183 -1.383 -25.702 1.00 83.19 205 TRP A N 1
ATOM 1594 C CA . TRP A 1 205 ? 13.369 -0.528 -25.806 1.00 83.19 205 TRP A CA 1
ATOM 1595 C C . TRP A 1 205 ? 14.672 -1.248 -25.433 1.00 83.19 205 TRP A C 1
ATOM 1597 O O . TRP A 1 205 ? 15.701 -1.015 -26.065 1.00 83.19 205 TRP A O 1
ATOM 1607 N N . LEU A 1 206 ? 14.646 -2.141 -24.436 1.00 78.88 206 LEU A N 1
ATOM 1608 C CA . LEU A 1 206 ? 15.828 -2.916 -24.034 1.00 78.88 206 LEU A CA 1
ATOM 1609 C C . LEU A 1 206 ? 16.265 -3.900 -25.128 1.00 78.88 206 LEU A C 1
ATOM 1611 O O . LEU A 1 206 ? 17.449 -4.211 -25.235 1.00 78.88 206 LEU A O 1
ATOM 1615 N N . GLU A 1 207 ? 15.322 -4.364 -25.947 1.00 78.19 207 GLU A N 1
ATOM 1616 C CA . GLU A 1 207 ? 15.571 -5.295 -27.049 1.00 78.19 207 GLU A CA 1
ATOM 1617 C C . GLU A 1 207 ? 16.091 -4.596 -28.315 1.00 78.19 207 GLU A C 1
ATOM 1619 O O . GLU A 1 207 ? 16.654 -5.244 -29.196 1.00 78.19 207 GLU A O 1
ATOM 1624 N N . SER A 1 208 ? 15.945 -3.271 -28.426 1.00 72.31 208 SER A N 1
ATOM 1625 C CA . SER A 1 208 ? 16.443 -2.477 -29.560 1.00 72.31 208 SER A CA 1
ATOM 1626 C C . SER A 1 208 ? 17.006 -1.120 -29.110 1.00 72.31 208 SER A C 1
ATOM 1628 O O . SER A 1 208 ? 16.396 -0.083 -29.380 1.00 72.31 208 SER A O 1
ATOM 1630 N N . PRO A 1 209 ? 18.195 -1.080 -28.472 1.00 61.56 209 PRO A N 1
ATOM 1631 C CA . PRO A 1 209 ? 18.732 0.135 -27.841 1.00 61.56 209 PRO A CA 1
ATOM 1632 C C . PRO A 1 209 ? 19.168 1.282 -28.787 1.00 61.56 209 PRO A C 1
ATOM 1634 O O . PRO A 1 209 ? 19.985 2.105 -28.383 1.00 61.56 209 PRO A O 1
ATOM 1637 N N . GLY A 1 210 ? 18.697 1.358 -30.041 1.00 56.19 210 GLY A N 1
ATOM 1638 C CA . GLY A 1 210 ? 19.349 2.155 -31.097 1.00 56.19 210 GLY A CA 1
ATOM 1639 C C . GLY A 1 210 ? 18.472 2.904 -32.109 1.00 56.19 210 GLY A C 1
ATOM 1640 O O . GLY A 1 210 ? 19.010 3.334 -33.125 1.00 56.19 210 GLY A O 1
ATOM 1641 N N . SER A 1 211 ? 17.165 3.076 -31.893 1.00 49.09 211 SER A N 1
ATOM 1642 C CA . SER A 1 211 ? 16.273 3.760 -32.857 1.00 49.09 211 SER A CA 1
ATOM 1643 C C . SER A 1 211 ? 15.645 5.064 -32.341 1.00 49.09 211 SER A C 1
ATOM 1645 O O . SER A 1 211 ? 14.495 5.362 -32.658 1.00 49.09 211 SER A O 1
ATOM 1647 N N . GLY A 1 212 ? 16.390 5.851 -31.558 1.00 50.25 212 GLY A N 1
ATOM 1648 C CA . GLY A 1 212 ? 15.972 7.176 -31.084 1.00 50.25 212 GLY A CA 1
ATOM 1649 C C . GLY A 1 212 ? 17.129 8.147 -30.943 1.00 50.25 212 GLY A C 1
ATOM 1650 O O . GLY A 1 212 ? 18.245 7.677 -30.630 1.00 50.25 212 GLY A O 1
#

Secondary structure (DSSP, 8-state):
-HHHHHHHHHHHTTT-HHHHGGG-S--HHHHHHHHHHHHHHGGGTSTT-EEEE----TT-THHHHHHHHHHHHHHT-EE--HHHHSSTTGGG----EEEE---TT--S---EEEEEE--STTGGGGTT-S-HHHHHHHEE-SSPPEEEEE-SSPPPHHHHHHHHHHHTEEEE-HHHHS-S-SS-TTS-HHHHHHHHHHHHHHHHHHH-TT--

Foldseek 3Di:
DLLLLLLVLLQCCVVCVVLNCVVPPPCPLVQQLQLLLLQLQCCLQDPQKDKDFLSDDLPDLVSLVVSLCVVCQVQQFAFADCVVLSPDPNSPLQFGMKMFRDDPVSHFPTAMEGEHEDSHPVCVVCLCPNVQVSSCRGIVGPHGYFYEYEYSADDDPVRCVVSCVSSRGYYHYNVNRHDPDPDCPSPDPVSSVSSCVVCVVSVVCVVPVPDD

Radius of gyration: 18.09 Å; chains: 1; bounding box: 40×42×52 Å

pLDDT: mean 87.16, std 12.58, range [42.41, 97.5]

Sequence (212 aa):
MAAHTFCVTVSLAPHYKGWFDKFGADYTAQGALFERLAMEALPHRFSGWVFQSTGWSAQTAVELIAVVPELAAALGEDPGDIQKYATGKAHEAGLDLAWYLPFPDVRGGLPAYLAQCASGANWISKLHTPALPLWNKLIDFTHPPSKALVLPFALDDSVFRNHAVLVEGLIIDRYRLLPPQPSDAWLSENLARDLIAWLEPRIGWLESPGSG